Protein AF-A0A1F6G760-F1 (afdb_monomer_lite)

pLDDT: mean 91.25, std 7.54, range [46.75, 98.44]

InterPro domains:
  IPR013785 Aldolase-type TIM barrel [G3DSA:3.20.20.70] (3-234)
  IPR023885 4Fe4S-binding SPASM domain [PF13186] (131-188)
  IPR023885 4Fe4S-binding SPASM domain [TIGR04085] (131-211)
  IPR050377 Radical SAM PqqA peptide cyclase/Mycofactocin maturase MftC-like [PTHR11228] (4-214)
  IPR058240 Radical SAM superfamily [SSF102114] (4-197)

Structure (mmCIF, N/CA/C/O backbone):
data_AF-A0A1F6G760-F1
#
_entry.id   AF-A0A1F6G760-F1
#
loop_
_atom_site.group_PDB
_atom_site.id
_atom_site.type_symbol
_atom_site.label_atom_id
_atom_site.label_alt_id
_atom_site.label_comp_id
_atom_site.label_asym_id
_atom_site.label_entity_id
_atom_site.label_seq_id
_atom_site.pdbx_PDB_ins_code
_atom_site.Cartn_x
_atom_site.Cartn_y
_atom_site.Cartn_z
_atom_site.occupancy
_atom_site.B_iso_or_equiv
_atom_site.auth_seq_id
_atom_site.auth_comp_id
_atom_site.auth_asym_id
_atom_site.auth_atom_id
_atom_site.pdbx_PDB_model_num
ATOM 1 N N . MET A 1 1 ? -13.371 11.252 -2.986 1.00 57.19 1 MET A N 1
ATOM 2 C CA . MET A 1 1 ? -14.452 12.103 -2.453 1.00 57.19 1 MET A CA 1
ATOM 3 C C . MET A 1 1 ? -13.885 13.496 -2.219 1.00 57.19 1 MET A C 1
ATOM 5 O O . MET A 1 1 ? -12.843 13.581 -1.595 1.00 57.19 1 MET A O 1
ATOM 9 N N . GLY A 1 2 ? -14.483 14.551 -2.776 1.00 61.25 2 GLY A N 1
ATOM 10 C CA . GLY A 1 2 ? -14.288 15.918 -2.269 1.00 61.25 2 GLY A CA 1
ATOM 11 C C . GLY A 1 2 ? -15.377 16.232 -1.241 1.00 61.25 2 GLY A C 1
ATOM 12 O O . GLY A 1 2 ? -16.417 15.572 -1.266 1.00 61.25 2 GLY A O 1
ATOM 13 N N . SER A 1 3 ? -15.152 17.198 -0.351 1.00 70.75 3 SER A N 1
ATOM 14 C CA . SER A 1 3 ? -16.131 17.562 0.684 1.00 70.75 3 SER A CA 1
ATOM 15 C C . SER A 1 3 ? -17.349 18.316 0.150 1.00 70.75 3 SER A C 1
ATOM 17 O O . SER A 1 3 ? -18.417 18.267 0.750 1.00 70.75 3 SER A O 1
ATOM 19 N N . LEU A 1 4 ? -17.202 19.008 -0.980 1.00 79.12 4 LEU A N 1
ATOM 20 C CA . LEU A 1 4 ? -18.292 19.719 -1.640 1.00 79.12 4 LEU A CA 1
ATOM 21 C C . LEU A 1 4 ? -18.877 18.852 -2.762 1.00 79.12 4 LEU A C 1
ATOM 23 O O . LEU A 1 4 ? -18.090 18.319 -3.555 1.00 79.12 4 LEU A O 1
ATOM 27 N N . PRO A 1 5 ? -20.216 18.753 -2.894 1.00 85.12 5 PRO A N 1
ATOM 28 C CA . PRO A 1 5 ? -20.853 18.015 -3.984 1.00 85.12 5 PRO A CA 1
ATOM 29 C C . PRO A 1 5 ? -20.318 18.413 -5.360 1.00 85.12 5 PRO A C 1
ATOM 31 O O . PRO A 1 5 ? -19.993 17.548 -6.161 1.00 85.12 5 PRO A O 1
ATOM 34 N N . GLU A 1 6 ? -20.114 19.710 -5.602 1.00 85.06 6 GLU A N 1
ATOM 35 C CA . GLU A 1 6 ? -19.584 20.212 -6.874 1.00 85.06 6 GLU A CA 1
ATOM 36 C C . GLU A 1 6 ? -18.164 19.711 -7.167 1.00 85.06 6 GLU A C 1
ATOM 38 O O . GLU A 1 6 ? -17.876 19.276 -8.281 1.00 85.06 6 GLU A O 1
ATOM 43 N N . ILE A 1 7 ? -17.274 19.722 -6.167 1.00 84.00 7 ILE A N 1
ATOM 44 C CA . ILE A 1 7 ? -15.896 19.228 -6.316 1.00 84.00 7 ILE A CA 1
ATOM 45 C C . ILE A 1 7 ? -15.906 17.715 -6.510 1.00 84.00 7 ILE A C 1
ATOM 47 O O . ILE A 1 7 ? -15.207 17.197 -7.380 1.00 84.00 7 ILE A O 1
ATOM 51 N N . HIS A 1 8 ? -16.693 16.997 -5.707 1.00 88.44 8 HIS A N 1
ATOM 52 C CA . HIS A 1 8 ? -16.803 15.551 -5.812 1.00 88.44 8 HIS A CA 1
ATOM 53 C C . HIS A 1 8 ? -17.319 15.143 -7.189 1.00 88.44 8 HIS A C 1
ATOM 55 O O . HIS A 1 8 ? -16.668 14.343 -7.852 1.00 88.44 8 HIS A O 1
ATOM 61 N N . ASP A 1 9 ? -18.459 15.682 -7.614 1.00 90.50 9 ASP A N 1
ATOM 62 C CA . ASP A 1 9 ? -19.107 15.336 -8.877 1.00 90.50 9 ASP A CA 1
ATOM 63 C C . ASP A 1 9 ? -18.220 15.722 -10.067 1.00 90.50 9 ASP A C 1
ATOM 65 O O . ASP A 1 9 ? -18.151 14.979 -11.047 1.00 90.50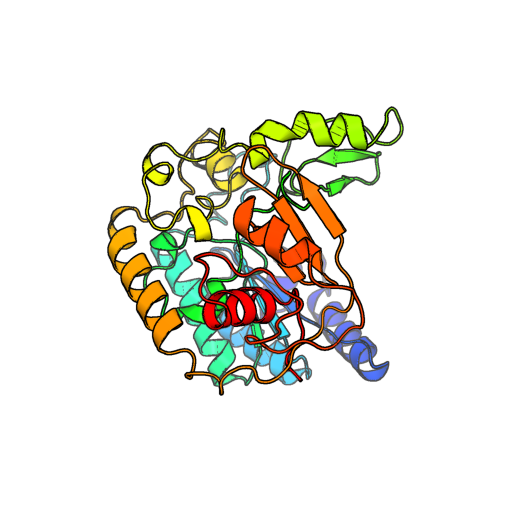 9 ASP A O 1
ATOM 69 N N . LYS A 1 10 ? -17.475 16.836 -9.965 1.00 88.56 10 LYS A N 1
ATOM 70 C CA . LYS A 1 10 ? -16.459 17.226 -10.953 1.00 88.56 10 LYS A CA 1
ATOM 71 C C . LYS A 1 10 ? -15.317 16.215 -11.021 1.00 88.56 10 LYS A C 1
ATOM 73 O O . LYS A 1 10 ? -14.912 15.852 -12.117 1.00 88.56 10 LYS A O 1
ATOM 78 N N . ILE A 1 11 ? -14.792 15.736 -9.895 1.00 86.62 11 ILE A N 1
ATOM 79 C CA . ILE A 1 11 ? -13.725 14.719 -9.898 1.00 86.62 11 ILE A CA 1
ATOM 80 C C . ILE A 1 11 ? -14.257 13.372 -10.407 1.00 86.62 11 ILE A C 1
ATOM 82 O O . ILE A 1 11 ? -13.592 12.704 -11.191 1.00 86.62 11 ILE A O 1
ATOM 86 N N . ALA A 1 12 ? -15.460 12.984 -9.986 1.00 89.19 12 ALA A N 1
ATOM 87 C CA . ALA A 1 12 ? -16.106 11.735 -10.380 1.00 89.19 12 ALA A CA 1
ATOM 88 C C . ALA A 1 12 ? -16.671 11.764 -11.810 1.00 89.19 12 ALA A C 1
ATOM 90 O O . ALA A 1 12 ? -17.094 10.724 -12.307 1.00 89.19 12 ALA A O 1
ATOM 91 N N . GLN A 1 13 ? -16.712 12.942 -12.448 1.00 91.31 13 GLN A N 1
ATOM 92 C CA . GLN A 1 13 ? -17.349 13.177 -13.748 1.00 91.31 13 GLN A CA 1
ATOM 93 C C . GLN A 1 13 ? -18.802 12.659 -13.788 1.00 91.31 13 GLN A C 1
ATOM 95 O O . GLN A 1 13 ? -19.274 12.141 -14.797 1.00 91.31 13 GLN A O 1
ATOM 100 N N . SER A 1 14 ? -19.523 12.789 -12.668 1.00 93.69 14 SER A N 1
ATOM 101 C CA . SER A 1 14 ? -20.876 12.254 -12.503 1.00 93.69 14 SER A CA 1
ATOM 102 C C . SER A 1 14 ? -21.711 13.144 -11.586 1.00 93.69 14 SER A C 1
ATOM 104 O O . SER A 1 14 ? -21.533 13.146 -10.371 1.00 93.69 14 SER A O 1
ATOM 106 N N . LYS A 1 15 ? -22.694 13.851 -12.153 1.00 94.31 15 LYS A N 1
ATOM 107 C CA . LYS A 1 15 ? -23.624 14.691 -11.385 1.00 94.31 15 LYS A CA 1
ATOM 108 C C . LYS A 1 15 ? -24.437 13.856 -10.383 1.00 94.31 15 LYS A C 1
ATOM 110 O O . LYS A 1 15 ? -24.994 12.813 -10.729 1.00 94.31 15 LYS A O 1
ATOM 115 N N . GLY A 1 16 ? -24.535 14.338 -9.150 1.00 93.50 16 GLY A N 1
ATOM 116 C CA . GLY A 1 16 ? -25.215 13.697 -8.030 1.00 93.50 16 GLY A CA 1
ATOM 117 C C . GLY A 1 16 ? -24.465 12.511 -7.421 1.00 93.50 16 GLY A C 1
ATOM 118 O O . GLY A 1 16 ? -25.052 11.808 -6.594 1.00 93.50 16 GLY A O 1
ATOM 119 N N . SER A 1 17 ? -23.210 12.240 -7.806 1.00 93.31 17 SER A N 1
ATOM 120 C CA . SER A 1 17 ? -22.482 11.086 -7.270 1.00 93.31 17 SER A CA 1
ATOM 121 C C . SER A 1 17 ? -22.144 11.259 -5.795 1.00 93.31 17 SER A C 1
ATOM 123 O O . SER A 1 17 ? -22.211 10.277 -5.062 1.00 93.31 17 SER A O 1
ATOM 125 N N . PHE A 1 18 ? -21.874 12.484 -5.328 1.00 91.81 18 PHE A N 1
ATOM 126 C CA . PHE A 1 18 ? -21.662 12.746 -3.902 1.00 91.81 18 PHE A CA 1
ATOM 127 C C . PHE A 1 18 ? -22.841 12.258 -3.057 1.00 91.81 18 PHE A C 1
ATOM 129 O O . PHE A 1 18 ? -22.661 11.461 -2.136 1.00 91.81 18 PHE A O 1
ATOM 136 N N . LYS A 1 19 ? -24.055 12.693 -3.421 1.00 93.12 19 LYS A N 1
ATOM 137 C CA . LYS A 1 19 ? -25.294 12.324 -2.729 1.00 93.12 19 LYS A CA 1
ATOM 138 C C . LYS A 1 19 ? -25.474 10.804 -2.713 1.00 93.12 19 LYS A C 1
ATOM 140 O O . LYS A 1 19 ? -25.654 10.230 -1.646 1.00 93.12 19 LYS A O 1
ATOM 145 N N . LYS A 1 20 ? -25.314 10.154 -3.872 1.00 94.00 20 LYS A N 1
ATOM 146 C CA . LYS A 1 20 ? -25.419 8.691 -3.996 1.00 94.00 20 LYS A CA 1
ATOM 147 C C . LYS A 1 20 ? -24.410 7.948 -3.123 1.00 94.00 20 LYS A C 1
ATOM 149 O O . LYS A 1 20 ? -24.759 6.942 -2.522 1.00 94.00 20 LYS A O 1
ATOM 154 N N . VAL A 1 21 ? -23.158 8.408 -3.060 1.00 93.19 21 VAL A N 1
ATOM 155 C CA . VAL A 1 21 ? -22.127 7.760 -2.233 1.00 93.19 21 VAL A CA 1
ATOM 156 C C . VAL A 1 21 ? -22.473 7.869 -0.750 1.00 93.19 21 VAL A C 1
ATOM 158 O O . VAL A 1 21 ? -22.308 6.886 -0.032 1.00 93.19 21 VAL A O 1
ATOM 161 N N . VAL A 1 22 ? -22.971 9.022 -0.295 1.00 92.69 22 VAL A N 1
ATOM 162 C CA . VAL A 1 22 ? -23.413 9.207 1.096 1.00 92.69 22 VAL A CA 1
ATOM 163 C C . VAL A 1 22 ? -24.602 8.298 1.418 1.00 92.69 22 VAL A C 1
ATOM 165 O O . VAL A 1 22 ? -24.506 7.504 2.352 1.00 92.69 22 VAL A O 1
ATOM 168 N N . GLU A 1 23 ? -25.664 8.341 0.610 1.00 95.00 23 GLU A N 1
ATOM 169 C CA . GLU A 1 23 ? -26.875 7.529 0.811 1.00 95.00 23 GLU A CA 1
ATOM 170 C C . GLU A 1 23 ? -26.556 6.027 0.802 1.00 95.00 23 GLU A C 1
ATOM 172 O O . GLU A 1 23 ? -26.912 5.302 1.728 1.00 95.00 23 GLU A O 1
ATOM 177 N N . ASN A 1 24 ? -25.793 5.553 -0.188 1.00 95.19 24 ASN A N 1
ATOM 178 C CA . ASN A 1 24 ? -25.427 4.138 -0.281 1.00 95.19 24 ASN A CA 1
ATOM 179 C C . ASN A 1 24 ? -24.502 3.690 0.859 1.00 95.19 24 ASN A C 1
ATOM 181 O O . ASN A 1 24 ? -24.536 2.524 1.246 1.00 95.19 24 ASN A O 1
ATOM 185 N N . SER A 1 25 ? -23.678 4.592 1.405 1.00 94.81 25 SER A N 1
ATOM 186 C CA . SER A 1 25 ? -22.857 4.283 2.582 1.00 94.81 25 SER A CA 1
ATOM 187 C C . SER A 1 25 ? -23.719 4.092 3.829 1.00 94.81 25 SER A C 1
ATOM 189 O O . SER A 1 25 ? -23.405 3.245 4.659 1.00 94.81 25 SER A O 1
ATOM 191 N N . GLN A 1 26 ? -24.802 4.857 3.974 1.00 95.00 26 GLN A N 1
ATOM 192 C CA . GLN A 1 26 ? -25.745 4.707 5.085 1.00 95.00 26 GLN A CA 1
ATOM 193 C C . GLN A 1 26 ? -26.543 3.408 4.953 1.00 95.00 26 GLN A C 1
ATOM 195 O O . GLN A 1 26 ? -26.515 2.605 5.880 1.00 95.00 26 GLN A O 1
ATOM 200 N N . ILE A 1 27 ? -27.106 3.137 3.771 1.00 97.12 27 ILE A N 1
ATOM 201 C CA . ILE A 1 27 ? -27.826 1.884 3.480 1.00 97.12 27 ILE A CA 1
ATOM 202 C C . ILE A 1 27 ? -26.936 0.665 3.763 1.00 97.12 27 ILE A C 1
ATOM 204 O O . ILE A 1 27 ? -27.346 -0.274 4.434 1.00 97.12 27 ILE A O 1
ATOM 208 N N . ALA A 1 28 ? -25.680 0.680 3.302 1.00 97.12 28 ALA A N 1
ATOM 209 C CA . ALA A 1 28 ? -24.753 -0.417 3.565 1.00 97.12 28 ALA A CA 1
ATOM 210 C C . ALA A 1 28 ? -24.520 -0.633 5.073 1.00 97.12 28 ALA A C 1
ATOM 212 O O . ALA A 1 28 ? -24.480 -1.774 5.528 1.00 97.12 28 ALA A O 1
ATOM 213 N N . GLN A 1 29 ? -24.394 0.443 5.854 1.00 96.31 29 GLN A N 1
ATOM 214 C CA . GLN A 1 29 ? -24.224 0.349 7.306 1.00 96.31 29 GLN A CA 1
ATOM 215 C C . GLN A 1 29 ? -25.484 -0.169 8.013 1.00 96.31 29 GLN A C 1
ATOM 217 O O . GLN A 1 29 ? -25.352 -0.968 8.939 1.00 96.31 29 GLN A O 1
ATOM 222 N N . GLU A 1 30 ? -26.677 0.240 7.572 1.00 96.94 30 GLU A N 1
ATOM 223 C CA . GLU A 1 30 ? -27.968 -0.255 8.083 1.00 96.94 30 GLU A CA 1
ATOM 224 C C . GLU A 1 30 ? -28.112 -1.772 7.881 1.00 96.94 30 GLU A C 1
ATOM 226 O O . GLU A 1 30 ? -28.568 -2.476 8.779 1.00 96.94 30 GLU A O 1
ATOM 231 N N . GLU A 1 31 ? -27.597 -2.292 6.766 1.00 97.88 31 GLU A N 1
ATOM 232 C CA . GLU A 1 31 ? -27.530 -3.728 6.460 1.00 97.88 31 GLU A CA 1
ATOM 233 C C . GLU A 1 31 ? -26.344 -4.452 7.138 1.00 97.88 31 GLU A C 1
ATOM 235 O O . GLU A 1 31 ? -26.044 -5.614 6.850 1.00 97.88 31 GLU A O 1
ATOM 240 N N . GLY A 1 32 ? -25.611 -3.779 8.032 1.00 96.12 32 GLY A N 1
ATOM 241 C CA . GLY A 1 32 ? -24.473 -4.353 8.758 1.00 96.12 32 GLY A CA 1
ATOM 242 C C . GLY A 1 32 ? -23.199 -4.535 7.921 1.00 96.12 32 GLY A C 1
ATOM 243 O O . GLY A 1 32 ? -22.249 -5.196 8.360 1.00 96.12 32 GLY A O 1
ATOM 244 N N . ILE A 1 33 ? -23.129 -3.944 6.724 1.00 96.94 33 ILE A N 1
ATOM 245 C CA . ILE A 1 33 ? -21.933 -3.949 5.878 1.00 96.94 33 ILE A CA 1
ATOM 246 C C . ILE A 1 33 ? -20.969 -2.874 6.379 1.00 96.94 33 ILE A C 1
ATOM 248 O O . ILE A 1 33 ? -21.282 -1.689 6.469 1.00 96.94 33 ILE A O 1
ATOM 252 N N . ARG A 1 34 ? -19.732 -3.283 6.671 1.00 94.50 34 ARG A N 1
ATOM 253 C CA . ARG A 1 34 ? -18.680 -2.344 7.075 1.00 94.50 34 ARG A CA 1
ATOM 254 C C . ARG A 1 34 ? -18.246 -1.487 5.891 1.00 94.50 34 ARG A C 1
ATOM 256 O O . ARG A 1 34 ? -17.731 -2.012 4.905 1.00 94.50 34 ARG A O 1
ATOM 263 N N . VAL A 1 35 ? -18.376 -0.174 6.045 1.00 95.75 35 VAL A N 1
ATOM 264 C CA . VAL A 1 35 ? -17.967 0.821 5.051 1.00 95.75 35 VAL A CA 1
ATOM 265 C C . VAL A 1 35 ? -16.651 1.479 5.469 1.00 95.75 35 VAL A C 1
ATOM 267 O O . VAL A 1 35 ? -16.422 1.765 6.644 1.00 95.75 35 VAL A O 1
ATOM 270 N N . ALA A 1 36 ? -15.785 1.722 4.488 1.00 95.50 36 ALA A N 1
ATOM 271 C CA . ALA A 1 36 ? -14.613 2.580 4.603 1.00 95.50 36 ALA A CA 1
ATOM 272 C C . ALA A 1 36 ? -14.620 3.561 3.428 1.00 95.50 36 ALA A C 1
ATOM 274 O O . ALA A 1 36 ? -14.957 3.178 2.306 1.00 95.50 36 ALA A O 1
ATOM 275 N N . VAL A 1 37 ? -14.242 4.814 3.672 1.00 95.38 37 VAL A N 1
ATOM 276 C CA . VAL A 1 37 ? -14.206 5.850 2.631 1.00 95.38 37 VAL A CA 1
ATOM 277 C C . VAL A 1 37 ? -12.763 6.121 2.238 1.00 95.38 37 VAL A C 1
ATOM 279 O O . VAL A 1 37 ? -11.926 6.326 3.108 1.00 95.38 37 VAL A O 1
ATOM 282 N N . ASN A 1 38 ? -12.482 6.166 0.932 1.00 95.88 38 ASN A N 1
ATOM 283 C CA . ASN A 1 38 ? -11.201 6.632 0.404 1.00 95.88 38 ASN A CA 1
ATOM 284 C C . ASN A 1 38 ? -11.367 7.942 -0.384 1.00 95.88 38 ASN A C 1
ATOM 286 O O . ASN A 1 38 ? -12.119 8.019 -1.363 1.00 95.88 38 ASN A O 1
ATOM 290 N N . MET A 1 39 ? -10.632 8.977 0.010 1.00 95.19 39 MET A N 1
ATOM 291 C CA . MET A 1 39 ? -10.491 10.216 -0.750 1.00 95.19 39 MET A CA 1
ATOM 292 C C . MET A 1 39 ? -9.256 10.157 -1.649 1.00 95.19 39 MET A C 1
ATOM 294 O O . MET A 1 39 ? -8.153 9.956 -1.163 1.00 95.19 39 MET A O 1
ATOM 298 N N . VAL A 1 40 ? -9.416 10.401 -2.952 1.00 94.50 40 VAL A N 1
ATOM 299 C CA . VAL A 1 40 ? -8.275 10.665 -3.840 1.00 94.50 40 VAL A CA 1
ATOM 300 C C . VAL A 1 40 ? -7.864 12.131 -3.690 1.00 94.50 40 VAL A C 1
ATOM 302 O O . VAL A 1 40 ? -8.681 13.018 -3.945 1.00 94.50 40 VAL A O 1
ATOM 305 N N . VAL A 1 41 ? -6.628 12.378 -3.254 1.00 96.00 41 VAL A N 1
ATOM 306 C CA . VAL A 1 41 ? -6.089 13.711 -2.936 1.00 96.00 41 VAL A CA 1
ATOM 307 C C . VAL A 1 41 ? -5.194 14.212 -4.061 1.00 96.00 41 VAL A C 1
ATOM 309 O O . VAL A 1 41 ? -4.213 13.577 -4.426 1.00 96.00 41 VAL A O 1
ATOM 312 N N . SER A 1 42 ? -5.491 15.392 -4.576 1.00 94.94 42 SER A N 1
ATOM 313 C CA . SER A 1 42 ? -4.702 16.113 -5.574 1.00 94.94 42 SER A CA 1
ATOM 314 C C . SER A 1 42 ? -4.586 17.578 -5.161 1.00 94.94 42 SER A C 1
ATOM 316 O O . SER A 1 42 ? -5.225 18.005 -4.197 1.00 94.94 42 SER A O 1
ATOM 318 N N . LYS A 1 43 ? -3.841 18.383 -5.922 1.00 93.88 43 LYS A N 1
ATOM 319 C CA . LYS A 1 43 ? -3.810 19.843 -5.719 1.00 93.88 43 LYS A CA 1
ATOM 320 C C . LYS A 1 43 ? -5.202 20.478 -5.685 1.00 93.88 43 LYS A C 1
ATOM 322 O O . LYS A 1 43 ? -5.420 21.442 -4.964 1.00 93.88 43 LYS A O 1
ATOM 327 N N . MET A 1 44 ? -6.155 19.915 -6.427 1.00 90.50 44 MET A N 1
ATOM 328 C CA . MET A 1 44 ? -7.501 20.474 -6.561 1.00 90.50 44 MET A CA 1
ATOM 329 C C . MET A 1 44 ? -8.346 20.379 -5.289 1.00 90.50 44 MET A C 1
ATOM 331 O O . MET A 1 44 ? -9.316 21.117 -5.157 1.00 90.50 44 MET A O 1
ATOM 335 N N . ASN A 1 45 ? -8.036 19.439 -4.396 1.00 92.69 45 ASN A N 1
ATOM 336 C CA . ASN A 1 45 ? -8.867 19.139 -3.230 1.00 92.69 45 ASN A CA 1
ATOM 337 C C . ASN A 1 45 ? -8.055 18.871 -1.954 1.00 92.69 45 ASN A C 1
ATOM 339 O O . ASN A 1 45 ? -8.613 18.384 -0.973 1.00 92.69 45 ASN A O 1
ATOM 343 N N . LEU A 1 46 ? -6.757 19.197 -1.943 1.00 95.12 46 LEU A N 1
ATOM 344 C CA . LEU A 1 46 ? -5.879 19.048 -0.778 1.00 95.12 46 LEU A CA 1
ATOM 345 C C . LEU A 1 46 ? -6.468 19.720 0.470 1.00 95.12 46 LEU A C 1
ATOM 347 O O . LEU A 1 46 ? -6.545 19.107 1.530 1.00 95.12 46 LEU A O 1
ATOM 351 N N . SER A 1 47 ? -6.977 20.943 0.321 1.00 94.62 47 SER A N 1
ATOM 352 C CA . SER A 1 47 ? -7.586 21.718 1.409 1.00 94.62 47 SER A CA 1
ATOM 353 C C . SER A 1 47 ? -8.905 21.139 1.938 1.00 94.62 47 SER A C 1
ATOM 355 O O . SER A 1 47 ? -9.452 21.649 2.912 1.00 94.62 47 SER A O 1
ATOM 357 N N . ASN A 1 48 ? -9.444 20.082 1.322 1.00 94.38 48 ASN A N 1
ATOM 358 C CA . ASN A 1 48 ? -10.729 19.494 1.695 1.00 94.38 48 ASN A CA 1
ATOM 359 C C . ASN A 1 48 ? -10.615 18.247 2.580 1.00 94.38 48 ASN A C 1
ATOM 361 O O . ASN A 1 48 ? -11.650 17.671 2.914 1.00 94.38 48 ASN A O 1
ATOM 365 N N . ILE A 1 49 ? -9.409 17.811 2.958 1.00 96.50 49 ILE A N 1
ATOM 366 C CA . ILE A 1 49 ? -9.219 16.578 3.743 1.00 96.50 49 ILE A CA 1
ATOM 367 C C . ILE A 1 49 ? -9.990 16.635 5.066 1.00 96.50 49 ILE A C 1
ATOM 369 O O . ILE A 1 49 ? -10.796 15.743 5.325 1.00 96.50 49 ILE A O 1
ATOM 373 N N . LYS A 1 50 ? -9.806 17.704 5.857 1.00 96.38 50 LYS A N 1
ATOM 374 C CA . LYS A 1 50 ? -10.451 17.859 7.174 1.00 96.38 50 LYS A CA 1
ATOM 375 C C . LYS A 1 50 ? -11.973 17.867 7.077 1.00 96.38 50 LYS A C 1
ATOM 377 O O . LYS A 1 50 ? -12.652 17.124 7.775 1.00 96.38 50 LYS A O 1
ATOM 382 N N . GLU A 1 51 ? -12.514 18.639 6.139 1.00 95.62 51 GLU A N 1
ATOM 383 C CA . GLU A 1 51 ? -13.962 18.697 5.930 1.00 95.62 51 GLU A CA 1
ATOM 384 C C . GLU A 1 51 ? -14.524 17.361 5.411 1.00 95.62 51 GLU A C 1
ATOM 386 O O . GLU A 1 51 ? -15.606 16.937 5.810 1.00 95.62 51 GLU A O 1
ATOM 391 N N . THR A 1 52 ? -13.779 16.650 4.559 1.00 95.06 52 THR A N 1
ATOM 392 C CA . THR A 1 52 ? -14.176 15.309 4.106 1.00 95.06 52 THR A CA 1
ATOM 393 C C . THR A 1 52 ? -14.198 14.335 5.282 1.00 95.06 52 THR A C 1
ATOM 395 O O . THR A 1 52 ? -15.154 13.578 5.416 1.00 95.06 52 THR A O 1
ATOM 398 N N . ALA A 1 53 ? -13.204 14.385 6.170 1.00 96.88 53 ALA A N 1
ATOM 399 C CA . ALA A 1 53 ? -13.175 13.569 7.378 1.00 96.88 53 ALA A CA 1
ATOM 400 C C . ALA A 1 53 ? -14.361 13.871 8.309 1.00 96.88 53 ALA A C 1
ATOM 402 O O . ALA A 1 53 ? -15.021 12.940 8.772 1.00 96.88 53 ALA A O 1
ATOM 403 N N . ARG A 1 54 ? -14.710 15.151 8.500 1.00 96.38 54 ARG A N 1
ATOM 404 C CA . ARG A 1 54 ? -15.907 15.567 9.248 1.00 96.38 54 ARG A CA 1
ATOM 405 C C . ARG 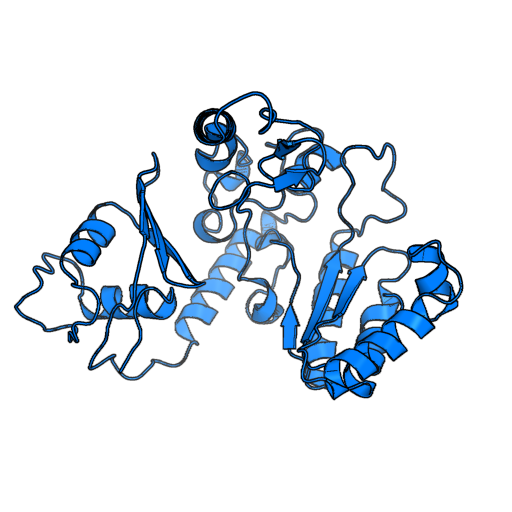A 1 54 ? -17.179 14.930 8.681 1.00 96.38 54 ARG A C 1
ATOM 407 O O . ARG A 1 54 ? -17.986 14.390 9.435 1.00 96.38 54 ARG A O 1
ATOM 414 N N . ILE A 1 55 ? -17.345 14.956 7.354 1.00 94.12 55 ILE A N 1
ATOM 415 C CA . ILE A 1 55 ? -18.485 14.329 6.667 1.00 94.12 55 ILE A CA 1
ATOM 416 C C . ILE A 1 55 ? -18.482 12.814 6.895 1.00 94.12 55 ILE A C 1
ATOM 418 O O . ILE A 1 55 ? -19.508 12.265 7.289 1.00 94.12 55 ILE A O 1
ATOM 422 N N . VAL A 1 56 ? -17.339 12.148 6.703 1.00 95.38 56 VAL A N 1
ATOM 423 C CA . VAL A 1 56 ? -17.189 10.695 6.900 1.00 95.38 56 VAL A CA 1
ATOM 424 C C . VAL A 1 56 ? -17.563 10.286 8.328 1.00 95.38 56 VAL A C 1
ATOM 426 O O . VAL A 1 56 ? -18.340 9.349 8.505 1.00 95.38 56 VAL A O 1
ATOM 429 N N . SER A 1 57 ? -17.094 11.027 9.333 1.00 96.12 57 SER A N 1
ATOM 430 C CA . SER A 1 57 ? -17.464 10.798 10.735 1.00 96.12 57 SER A CA 1
ATOM 431 C C . SER A 1 57 ? -18.965 11.017 10.970 1.00 96.12 57 SER A C 1
ATOM 433 O O . SER A 1 57 ? -19.627 10.179 11.583 1.00 96.12 57 SER A O 1
ATOM 435 N N . SER A 1 58 ? -19.550 12.078 10.395 1.00 95.00 58 SER A N 1
ATOM 436 C CA . SER A 1 58 ? -20.978 12.399 10.564 1.00 95.00 58 SER A CA 1
ATOM 437 C C . SER A 1 58 ? -21.940 11.346 10.000 1.00 95.00 58 SER A C 1
ATOM 439 O O . SER A 1 58 ? -23.061 11.228 10.488 1.00 95.00 58 SER A O 1
ATOM 441 N N . ILE A 1 59 ? -21.511 10.558 9.007 1.00 94.31 59 ILE A N 1
ATOM 442 C CA . ILE A 1 59 ? -22.318 9.473 8.423 1.00 94.31 59 ILE A CA 1
ATOM 443 C C . ILE A 1 59 ? -22.081 8.116 9.109 1.00 94.31 59 ILE A C 1
ATOM 445 O O . ILE A 1 59 ? -22.528 7.089 8.601 1.00 94.31 59 ILE A O 1
ATOM 449 N N . GLY A 1 60 ? -21.365 8.097 10.240 1.00 94.62 60 GLY A N 1
ATOM 450 C CA . GLY A 1 60 ? -21.133 6.905 11.063 1.00 94.62 60 GLY A CA 1
ATOM 451 C C . GLY A 1 60 ? -19.946 6.032 10.639 1.00 94.62 60 GLY A C 1
ATOM 452 O O . GLY A 1 60 ? -19.610 5.076 11.343 1.00 94.62 60 GLY A O 1
ATOM 453 N N . VAL A 1 61 ? -19.261 6.369 9.542 1.00 95.94 61 VAL A N 1
ATOM 454 C CA . VAL A 1 61 ? -18.118 5.594 9.045 1.00 95.94 61 VAL A CA 1
ATOM 455 C C . VAL A 1 61 ? -16.918 5.773 9.974 1.00 95.94 61 VAL A C 1
ATOM 457 O O . VAL A 1 61 ? -16.551 6.886 10.334 1.00 95.94 61 VAL A O 1
ATOM 460 N N . LYS A 1 62 ? -16.262 4.661 10.328 1.00 95.19 62 LYS A N 1
ATOM 461 C CA . LYS A 1 62 ? -15.130 4.637 11.276 1.00 95.19 62 LYS A CA 1
ATOM 462 C C . LYS A 1 62 ? -13.743 4.565 10.639 1.00 95.19 62 LYS A C 1
ATOM 464 O O . LYS A 1 62 ? -12.748 4.673 11.348 1.00 95.19 62 LYS A O 1
ATOM 469 N N . MET A 1 63 ? -13.666 4.364 9.324 1.00 96.25 63 MET A N 1
ATOM 470 C CA . MET A 1 63 ? -12.406 4.272 8.583 1.00 96.25 63 MET A CA 1
ATOM 471 C C . MET A 1 63 ? -12.393 5.281 7.435 1.00 96.25 63 MET A C 1
ATOM 473 O O . MET A 1 63 ? -13.163 5.149 6.477 1.00 96.25 63 MET A O 1
ATOM 477 N N . PHE A 1 64 ? -11.485 6.250 7.523 1.00 97.25 64 PHE A N 1
ATOM 478 C CA . PHE A 1 64 ? -11.235 7.249 6.497 1.00 97.25 64 PHE A CA 1
ATOM 479 C C . PHE A 1 64 ? -9.817 7.121 5.953 1.00 97.25 64 PHE A C 1
ATOM 481 O O . PHE A 1 64 ? -8.837 7.505 6.585 1.00 97.25 64 PHE A O 1
ATOM 488 N N . SER A 1 65 ? -9.702 6.614 4.736 1.00 97.00 65 SER A N 1
ATOM 489 C CA . SER A 1 65 ? -8.461 6.680 3.988 1.00 97.00 65 SER A CA 1
ATOM 490 C C . SER A 1 65 ? -8.429 7.922 3.109 1.00 97.00 65 SER A C 1
ATOM 492 O O . SER A 1 65 ? -9.436 8.332 2.530 1.00 97.00 65 SER A O 1
ATOM 494 N N . ALA A 1 66 ? -7.246 8.491 2.935 1.00 96.50 66 ALA A N 1
ATOM 495 C CA . ALA A 1 66 ? -7.011 9.423 1.848 1.00 96.50 66 ALA A CA 1
ATOM 496 C C . ALA A 1 66 ? -5.729 9.006 1.140 1.00 96.50 66 ALA A C 1
ATOM 498 O O . ALA A 1 66 ? -4.715 8.760 1.782 1.00 96.50 66 ALA A O 1
ATOM 499 N N . THR A 1 67 ? -5.789 8.883 -0.179 1.00 95.19 67 THR A N 1
ATOM 500 C CA . THR A 1 67 ? -4.715 8.379 -1.034 1.00 95.19 67 THR A CA 1
ATOM 501 C C . THR A 1 67 ? -4.390 9.449 -2.055 1.00 95.19 67 THR A C 1
ATOM 503 O O . THR A 1 67 ? -5.288 9.974 -2.711 1.00 95.19 67 THR A O 1
ATOM 506 N N . LYS A 1 68 ? -3.119 9.811 -2.189 1.00 95.00 68 LYS A N 1
ATOM 507 C CA . LYS A 1 68 ? -2.710 10.800 -3.180 1.00 95.00 68 LYS A CA 1
ATOM 508 C C . LYS A 1 68 ? -3.024 10.287 -4.589 1.00 95.00 68 LYS A C 1
ATOM 510 O O . LYS A 1 68 ? -2.842 9.116 -4.885 1.00 95.00 68 LYS A O 1
ATOM 515 N N . ALA A 1 69 ? -3.461 11.174 -5.472 1.00 94.19 69 ALA A N 1
ATOM 516 C CA . ALA A 1 69 ? -3.631 10.883 -6.881 1.00 94.19 69 ALA A CA 1
ATOM 517 C C . ALA A 1 69 ? -2.268 10.496 -7.477 1.00 94.19 69 ALA A C 1
ATOM 519 O O . ALA A 1 69 ? -1.307 11.273 -7.401 1.00 94.19 69 ALA A O 1
ATOM 520 N N . GLY A 1 70 ? -2.178 9.280 -8.009 1.00 91.44 70 GLY A N 1
ATOM 521 C CA . GLY A 1 70 ? -1.002 8.792 -8.717 1.00 91.44 70 GLY A CA 1
ATOM 522 C C . GLY A 1 70 ? -1.060 9.130 -10.198 1.00 91.44 70 GLY A C 1
ATOM 523 O O . GLY A 1 70 ? -2.149 9.154 -10.770 1.00 91.44 70 GLY A O 1
ATOM 524 N N . CYS A 1 71 ? 0.094 9.396 -10.816 1.00 89.69 71 CYS A N 1
ATOM 525 C CA . CYS A 1 71 ? 0.151 9.642 -12.257 1.00 89.69 71 CYS A CA 1
ATOM 526 C C . CYS A 1 71 ? -0.240 8.362 -13.022 1.00 89.69 71 CYS A C 1
ATOM 528 O O . CYS A 1 71 ? 0.463 7.353 -12.893 1.00 89.69 71 CYS A O 1
ATOM 530 N N . PRO A 1 72 ? -1.341 8.361 -13.797 1.00 86.12 72 PRO A N 1
ATOM 531 C CA . PRO A 1 72 ? -1.724 7.202 -14.592 1.00 86.12 72 PRO A CA 1
ATOM 532 C C . PRO A 1 72 ? -0.682 6.929 -15.673 1.00 86.12 72 PRO A C 1
ATOM 534 O O . PRO A 1 72 ? -0.189 7.863 -16.300 1.00 86.12 72 PRO A O 1
ATOM 537 N N . GLY A 1 73 ? -0.405 5.655 -15.956 1.00 81.44 73 GLY A N 1
ATOM 538 C CA . GLY A 1 73 ? 0.586 5.268 -16.964 1.00 81.44 73 GLY A CA 1
ATOM 539 C C . GLY A 1 73 ? 0.301 5.769 -18.389 1.00 81.44 73 GLY A C 1
ATOM 540 O O . GLY A 1 73 ? 1.201 5.865 -19.212 1.00 81.44 73 GLY A O 1
ATOM 541 N N . ASN A 1 74 ? -0.948 6.136 -18.673 1.00 81.25 74 ASN A N 1
ATOM 542 C CA . ASN A 1 74 ? -1.415 6.660 -19.956 1.00 81.25 74 ASN A CA 1
ATOM 543 C C . ASN A 1 74 ? -1.637 8.188 -19.959 1.00 81.25 74 ASN A C 1
ATOM 545 O O . ASN A 1 74 ? -2.317 8.702 -20.846 1.00 81.25 74 ASN A O 1
ATOM 549 N N . CYS A 1 75 ? -1.127 8.916 -18.963 1.00 82.75 75 CYS A N 1
ATOM 550 C CA . CYS A 1 75 ? -1.303 10.362 -18.844 1.00 82.75 75 CYS A CA 1
ATOM 551 C C . CYS A 1 75 ? -0.054 11.115 -19.322 1.00 82.75 75 CYS A C 1
ATOM 553 O O . CYS A 1 75 ? 1.043 10.876 -18.824 1.00 82.75 75 CYS A O 1
ATOM 555 N N . SER A 1 76 ? -0.223 12.049 -20.265 1.00 79.94 76 SER A N 1
ATOM 556 C CA . SER A 1 76 ? 0.878 12.858 -20.809 1.00 79.94 76 SER A CA 1
ATOM 557 C C . SER A 1 76 ? 1.275 14.039 -19.918 1.00 79.94 76 SER A C 1
ATOM 559 O O . SER A 1 76 ? 2.439 14.423 -19.903 1.00 79.94 76 SER A O 1
ATOM 561 N N . ASP A 1 77 ? 0.323 14.625 -19.183 1.00 87.94 77 ASP A N 1
ATOM 562 C CA . ASP A 1 77 ? 0.575 15.707 -18.227 1.00 87.94 77 ASP A CA 1
ATOM 563 C C . ASP A 1 77 ? -0.314 15.563 -16.986 1.00 87.94 77 ASP A C 1
ATOM 565 O O . ASP A 1 77 ? -1.538 15.712 -17.033 1.00 87.94 77 ASP A O 1
ATOM 569 N N . PHE A 1 78 ? 0.333 15.304 -15.851 1.00 90.50 78 PHE A N 1
ATOM 570 C CA . PHE A 1 78 ? -0.305 15.145 -14.546 1.00 90.50 78 PHE A CA 1
ATOM 571 C C . PHE A 1 78 ? 0.032 16.290 -13.573 1.00 90.50 78 PHE A C 1
ATOM 573 O O . PHE A 1 78 ? -0.271 16.222 -12.376 1.00 90.50 78 PHE A O 1
ATOM 580 N N . SER A 1 79 ? 0.678 17.357 -14.052 1.00 89.75 79 SER A N 1
ATOM 581 C CA . SER A 1 79 ? 1.215 18.450 -13.226 1.00 89.75 79 SER A CA 1
ATOM 582 C C . SER A 1 79 ? 0.140 19.202 -12.428 1.00 89.75 79 SER A C 1
ATOM 584 O O . SER A 1 79 ? 0.367 19.547 -11.261 1.00 89.75 79 SER A O 1
ATOM 586 N N . GLN A 1 80 ? -1.046 19.384 -13.021 1.00 90.81 80 GLN A N 1
ATOM 587 C CA . GLN A 1 80 ? -2.198 20.048 -12.397 1.00 90.81 80 GLN A CA 1
ATOM 588 C C . GLN A 1 80 ? -2.767 19.280 -11.192 1.00 90.81 80 GLN A C 1
ATOM 590 O O . GLN A 1 80 ? -3.350 19.886 -10.297 1.00 90.81 80 GLN A O 1
ATOM 595 N N . PHE A 1 81 ? -2.574 17.958 -11.139 1.00 92.50 81 PHE A N 1
ATOM 596 C CA . PHE A 1 81 ? -3.059 17.103 -10.049 1.00 92.50 81 PHE A CA 1
ATOM 597 C C . PHE A 1 81 ? -1.953 16.768 -9.041 1.00 92.50 81 PHE A C 1
ATOM 599 O O . PHE A 1 81 ? -2.225 16.601 -7.849 1.00 92.50 81 PHE A O 1
ATOM 606 N N . SER A 1 82 ? -0.708 16.685 -9.515 1.00 93.69 82 SER A N 1
ATOM 607 C CA . SER A 1 82 ? 0.463 16.266 -8.745 1.00 93.69 82 SER A CA 1
ATOM 608 C C . SER A 1 82 ? 0.760 17.200 -7.582 1.00 93.69 82 SER A C 1
ATOM 610 O O . SER A 1 82 ? 1.052 18.374 -7.796 1.00 93.69 82 SER A O 1
ATOM 612 N N . LEU A 1 83 ? 0.808 16.658 -6.365 1.00 96.62 83 LEU A N 1
ATOM 613 C CA . LEU A 1 83 ? 1.322 17.380 -5.202 1.00 96.62 83 LEU A CA 1
ATOM 614 C C . LEU A 1 83 ? 2.837 17.604 -5.330 1.00 96.62 83 LEU A C 1
ATOM 616 O O . LEU A 1 83 ? 3.572 16.708 -5.759 1.00 96.62 83 LEU A O 1
ATOM 620 N N . SER A 1 84 ? 3.306 18.768 -4.896 1.00 96.00 84 SER A N 1
ATOM 621 C CA . SER A 1 84 ? 4.699 19.024 -4.519 1.00 96.00 84 SER A CA 1
ATOM 622 C C . SER A 1 84 ? 5.075 18.260 -3.239 1.00 96.00 84 SER A C 1
ATOM 624 O O . SER A 1 84 ? 4.218 17.702 -2.551 1.00 96.00 84 SER A O 1
ATOM 626 N N . LYS A 1 85 ? 6.369 18.219 -2.891 1.00 94.81 85 LYS A N 1
ATOM 627 C CA . LYS A 1 85 ? 6.842 17.542 -1.667 1.00 94.81 85 LYS A CA 1
ATOM 628 C C . LYS A 1 85 ? 6.271 18.189 -0.391 1.00 94.81 85 LYS A C 1
ATOM 630 O O . LYS A 1 85 ? 5.920 17.476 0.548 1.00 94.81 85 LYS A O 1
ATOM 635 N N . SER A 1 86 ? 6.137 19.517 -0.359 1.00 96.19 86 SER A N 1
ATOM 636 C CA . SER A 1 86 ? 5.521 20.244 0.760 1.00 96.19 86 SER A CA 1
ATOM 637 C C . SER A 1 86 ? 4.024 19.950 0.870 1.00 96.19 86 SER A C 1
ATOM 639 O O . SER A 1 86 ? 3.558 19.610 1.954 1.00 96.19 86 SER A O 1
ATOM 641 N N . GLU A 1 87 ? 3.295 19.986 -0.247 1.00 97.75 87 GLU A N 1
ATOM 642 C CA . GLU A 1 87 ? 1.869 19.628 -0.303 1.00 97.75 87 GLU A CA 1
ATOM 643 C C . GLU A 1 87 ? 1.627 18.162 0.091 1.00 97.75 87 GLU A C 1
ATOM 645 O O . GLU A 1 87 ? 0.660 17.855 0.780 1.00 97.75 87 GLU A O 1
ATOM 650 N N . PHE A 1 88 ? 2.527 17.247 -0.280 1.00 97.38 88 PHE A N 1
ATOM 651 C CA . PHE A 1 88 ? 2.474 15.850 0.154 1.00 97.38 88 PHE A CA 1
ATOM 652 C C . PHE A 1 88 ? 2.604 15.711 1.678 1.00 97.38 88 PHE A C 1
ATOM 654 O O . PHE A 1 88 ? 1.810 15.009 2.303 1.00 97.38 88 PHE A O 1
ATOM 661 N N . ARG A 1 89 ? 3.554 16.421 2.301 1.00 96.56 89 ARG A N 1
ATOM 662 C CA . ARG A 1 89 ? 3.692 16.440 3.769 1.00 96.56 89 ARG A CA 1
ATOM 663 C C . ARG A 1 89 ? 2.500 17.108 4.455 1.00 96.56 89 ARG A C 1
ATOM 665 O O . ARG A 1 89 ? 2.092 16.658 5.523 1.00 96.56 89 ARG A O 1
ATOM 672 N N . GLN A 1 90 ? 1.931 18.149 3.847 1.00 97.38 90 GLN A N 1
ATOM 673 C CA . GLN A 1 90 ? 0.695 18.771 4.322 1.00 97.38 90 GLN A CA 1
ATOM 674 C C . GLN A 1 90 ? -0.468 17.775 4.299 1.00 97.38 90 GLN A C 1
ATOM 676 O O . GLN A 1 90 ? -1.130 17.611 5.314 1.00 97.38 90 GLN A O 1
ATOM 681 N N . TYR A 1 91 ? -0.655 17.043 3.199 1.00 97.50 91 TYR A N 1
ATOM 682 C CA . TYR A 1 91 ? -1.686 16.008 3.079 1.00 97.50 91 TYR A CA 1
ATOM 683 C C . TYR A 1 91 ? -1.610 14.972 4.212 1.00 97.50 91 TYR A C 1
ATOM 685 O O . TYR A 1 91 ? -2.624 14.673 4.842 1.00 97.50 91 TYR A O 1
ATOM 693 N N . LEU A 1 92 ? -0.414 14.445 4.503 1.00 97.38 92 LEU A N 1
ATOM 694 C CA . LEU A 1 92 ? -0.230 13.462 5.577 1.00 97.38 92 LEU A CA 1
ATOM 695 C C . LEU A 1 92 ? -0.536 14.052 6.958 1.00 97.38 92 LEU A C 1
ATOM 697 O O . LEU A 1 92 ? -1.076 13.357 7.819 1.00 97.38 92 LEU A O 1
ATOM 701 N N . ARG A 1 93 ? -0.197 15.327 7.180 1.00 97.50 93 ARG A N 1
ATOM 702 C CA . ARG A 1 93 ? -0.521 16.048 8.416 1.00 97.50 93 ARG A CA 1
ATOM 703 C C . ARG A 1 93 ? -2.024 16.241 8.564 1.00 97.50 93 ARG A C 1
ATOM 705 O O . ARG A 1 93 ? -2.567 15.841 9.586 1.00 97.50 93 ARG A O 1
ATOM 712 N N . ASP A 1 94 ? -2.684 16.765 7.536 1.00 98.00 94 ASP A N 1
ATOM 713 C CA . ASP A 1 94 ? -4.123 17.024 7.551 1.00 98.00 94 ASP A CA 1
ATOM 714 C C . ASP A 1 94 ? -4.916 15.731 7.771 1.00 98.00 94 ASP A C 1
ATOM 716 O O . ASP A 1 94 ? -5.857 15.718 8.563 1.00 98.00 94 ASP A O 1
ATOM 720 N N . LEU A 1 95 ? -4.512 14.622 7.137 1.00 97.69 95 LEU A N 1
ATOM 721 C CA . LEU A 1 95 ? -5.138 13.314 7.347 1.00 97.69 95 LEU A CA 1
ATOM 722 C C . LEU A 1 95 ? -4.929 12.803 8.778 1.00 97.69 95 LEU A C 1
ATOM 724 O O . LEU A 1 95 ? -5.874 12.314 9.394 1.00 97.69 95 LEU A O 1
ATOM 728 N N . ARG A 1 96 ? -3.710 12.932 9.318 1.00 97.00 96 ARG A N 1
ATOM 729 C CA . ARG A 1 96 ? -3.389 12.538 10.697 1.00 97.00 96 ARG A CA 1
ATOM 730 C C . ARG A 1 96 ? -4.221 13.309 11.710 1.00 97.00 96 ARG A C 1
ATOM 732 O O . ARG A 1 96 ? -4.848 12.696 12.566 1.00 97.00 96 ARG A O 1
ATOM 739 N N . GLU A 1 97 ? -4.226 14.633 11.605 1.00 97.75 97 GLU A N 1
ATOM 740 C CA . GLU A 1 97 ? -4.989 15.510 12.499 1.00 97.75 97 GLU A CA 1
ATOM 741 C C . GLU A 1 97 ? -6.491 15.230 12.401 1.00 97.75 97 GLU A C 1
ATOM 743 O O . GLU A 1 97 ? -7.157 15.153 13.425 1.00 97.75 97 GLU A O 1
ATOM 748 N N . SER A 1 98 ? -7.006 14.969 11.195 1.00 97.75 98 SER A N 1
ATOM 749 C CA . SER A 1 98 ? -8.411 14.587 10.999 1.00 97.75 98 SER A CA 1
ATOM 750 C C . SER A 1 98 ? -8.780 13.284 11.715 1.00 97.75 98 SER A C 1
ATOM 752 O O . SER A 1 98 ? -9.891 13.153 12.222 1.00 97.75 98 SER A O 1
ATOM 754 N N . GLY A 1 99 ? -7.864 12.309 11.748 1.00 97.25 99 GLY A N 1
ATOM 755 C CA . GLY A 1 99 ? -8.067 11.058 12.479 1.00 97.25 99 GLY A CA 1
ATOM 756 C C . GLY A 1 99 ? -8.257 11.283 13.979 1.00 97.25 99 GLY A C 1
ATOM 757 O O . GLY A 1 99 ? -9.156 10.700 14.578 1.00 97.25 99 GLY A O 1
ATOM 758 N N . GLU A 1 100 ? -7.445 12.168 14.563 1.00 96.44 100 GLU A N 1
ATOM 759 C CA . GLU A 1 100 ? -7.526 12.536 15.983 1.00 96.44 100 GLU A CA 1
ATOM 760 C C . GLU A 1 100 ? -8.763 13.387 16.290 1.00 96.44 100 GLU A C 1
ATOM 762 O O . GLU A 1 100 ? -9.457 13.129 17.268 1.00 96.44 100 GLU A O 1
ATOM 767 N N . GLU A 1 101 ? -9.052 14.382 15.451 1.00 98.06 101 GLU A N 1
ATOM 768 C CA . GLU A 1 101 ? -10.149 15.332 15.656 1.00 98.06 101 GLU A CA 1
ATOM 769 C C . GLU A 1 101 ? -11.529 14.666 15.568 1.00 98.06 101 GLU A C 1
ATOM 771 O O . GLU A 1 101 ? -12.426 14.996 16.343 1.00 98.06 101 GLU A O 1
ATOM 776 N N . PHE A 1 102 ? -11.704 13.712 14.648 1.00 97.75 102 PHE A N 1
ATOM 777 C CA . PHE A 1 102 ? -13.009 13.114 14.350 1.00 97.75 102 PHE A CA 1
ATOM 778 C C . PHE A 1 102 ? -13.171 11.660 14.816 1.00 97.75 102 PHE A C 1
ATOM 780 O O . PHE A 1 102 ? -14.164 11.028 14.441 1.00 97.75 102 PHE A O 1
ATOM 787 N N . ASP A 1 103 ? -12.227 11.138 15.611 1.00 96.75 103 ASP A N 1
ATOM 788 C CA . ASP A 1 103 ? -12.191 9.744 16.091 1.00 96.75 103 ASP A CA 1
ATOM 789 C C . ASP A 1 103 ? -12.324 8.726 14.939 1.00 96.75 103 ASP A C 1
ATOM 791 O O . ASP A 1 103 ? -13.195 7.848 14.912 1.00 96.75 103 ASP A O 1
ATOM 795 N N . LEU A 1 104 ? -11.470 8.892 13.924 1.00 97.31 104 LEU A N 1
ATOM 796 C CA . LEU A 1 104 ? -11.442 8.056 12.724 1.00 97.31 104 LEU A CA 1
ATOM 797 C C . LEU A 1 104 ? -10.160 7.229 12.677 1.00 97.31 104 LEU A C 1
ATOM 799 O O . LEU A 1 104 ? -9.051 7.749 12.812 1.00 97.31 104 LEU A O 1
ATOM 803 N N . ALA A 1 105 ? -10.297 5.941 12.359 1.00 96.44 105 ALA A N 1
ATOM 804 C CA . ALA A 1 105 ? -9.160 5.181 11.869 1.00 96.44 105 ALA A CA 1
ATOM 805 C C . ALA A 1 105 ? -8.764 5.729 10.491 1.00 96.44 105 ALA A C 1
ATOM 807 O O . ALA A 1 105 ? -9.622 5.924 9.627 1.00 96.44 105 ALA A O 1
ATOM 808 N N . ILE A 1 106 ? -7.470 5.966 10.291 1.00 96.38 106 ILE A N 1
ATOM 809 C CA . ILE A 1 106 ? -6.937 6.557 9.063 1.00 96.38 106 ILE A CA 1
ATOM 810 C C . ILE A 1 106 ? -5.906 5.661 8.393 1.00 96.38 106 ILE A C 1
ATOM 812 O O . ILE A 1 106 ? -5.181 4.922 9.059 1.00 96.38 106 ILE A O 1
ATOM 816 N N . ASP A 1 107 ? -5.823 5.752 7.067 1.00 94.19 107 ASP A N 1
ATOM 817 C CA . ASP A 1 107 ? -4.805 5.057 6.276 1.00 94.19 107 ASP A CA 1
ATOM 818 C C . ASP A 1 107 ? -4.540 5.800 4.958 1.00 94.19 107 ASP A C 1
ATOM 820 O O . ASP A 1 107 ? -5.388 6.537 4.449 1.00 94.19 107 ASP A O 1
ATOM 824 N N . ALA A 1 108 ? -3.375 5.562 4.371 1.00 92.94 108 ALA A N 1
ATOM 825 C CA . ALA A 1 108 ? -3.121 5.846 2.968 1.00 92.94 108 ALA A CA 1
ATOM 826 C C . ALA A 1 108 ? -3.053 4.505 2.244 1.00 92.94 108 ALA A C 1
ATOM 828 O O . ALA A 1 108 ? -2.262 3.650 2.618 1.00 92.94 108 ALA A O 1
ATOM 829 N N . LEU A 1 109 ? -3.854 4.278 1.200 1.00 90.62 109 LEU A N 1
ATOM 830 C CA . LEU A 1 109 ? -3.941 2.941 0.589 1.00 90.62 109 LEU A CA 1
ATOM 831 C C . LEU A 1 109 ? -2.719 2.563 -0.272 1.00 90.62 109 LEU A C 1
ATOM 833 O O . LEU A 1 109 ? -2.705 1.499 -0.892 1.00 90.62 109 LEU A O 1
ATOM 837 N N . GLU A 1 110 ? -1.664 3.375 -0.239 1.00 89.06 110 GLU A N 1
ATOM 838 C CA . GLU A 1 110 ? -0.403 3.208 -0.957 1.00 89.06 110 GLU A CA 1
ATOM 839 C C . GLU A 1 110 ? 0.799 3.207 -0.003 1.00 89.06 110 GLU A C 1
ATOM 841 O O . GLU A 1 110 ? 0.717 3.643 1.143 1.00 89.06 110 GLU A O 1
ATOM 846 N N . GLY A 1 111 ? 1.931 2.677 -0.472 1.00 88.56 111 GLY A N 1
ATOM 847 C CA . GLY A 1 111 ? 3.202 2.770 0.243 1.00 88.56 111 GLY A CA 1
ATOM 848 C C . GLY A 1 111 ? 3.989 3.987 -0.226 1.00 88.56 111 GLY A C 1
ATOM 849 O O . GLY A 1 111 ? 4.309 4.081 -1.411 1.00 88.56 111 GLY A O 1
ATOM 850 N N . TYR A 1 112 ? 4.336 4.881 0.697 1.00 94.38 112 TYR A N 1
ATOM 851 C CA . TYR A 1 112 ? 5.123 6.078 0.403 1.00 94.38 112 TYR A CA 1
ATOM 852 C C . TYR A 1 112 ? 6.595 5.916 0.804 1.00 94.38 112 TYR A C 1
ATOM 854 O O . TYR A 1 112 ? 6.904 5.155 1.727 1.00 94.38 112 TYR A O 1
ATOM 862 N N . PRO A 1 113 ? 7.528 6.639 0.152 1.00 95.38 113 PRO A N 1
ATOM 863 C CA . PRO A 1 113 ? 8.918 6.645 0.579 1.00 95.38 113 PRO A CA 1
ATOM 864 C C . PRO A 1 113 ? 9.027 7.190 2.009 1.00 95.38 113 PRO A C 1
ATOM 866 O O . PRO A 1 113 ? 8.668 8.335 2.274 1.00 95.38 113 PRO A O 1
ATOM 869 N N . LEU A 1 114 ? 9.559 6.383 2.931 1.00 95.19 114 LEU A N 1
ATOM 870 C CA . LEU A 1 114 ? 9.619 6.738 4.356 1.00 95.19 114 LEU A CA 1
ATOM 871 C C . LEU A 1 114 ? 10.410 8.025 4.625 1.00 95.19 114 LEU A C 1
ATOM 873 O O . LEU A 1 114 ? 10.009 8.835 5.453 1.00 95.19 114 LEU A O 1
ATOM 877 N N . CYS A 1 115 ? 11.489 8.256 3.878 1.00 95.38 115 CYS A N 1
ATOM 878 C CA . CYS A 1 115 ? 12.237 9.509 3.952 1.00 95.38 115 CYS A CA 1
ATOM 879 C C . CYS A 1 115 ? 11.424 10.716 3.433 1.00 95.38 115 CYS A C 1
ATOM 881 O O . CYS A 1 115 ? 11.586 11.838 3.900 1.00 95.38 115 CYS A O 1
ATOM 883 N N . GLY A 1 116 ? 10.482 10.490 2.513 1.00 95.50 116 GLY A N 1
ATOM 884 C CA . GLY A 1 116 ? 9.546 11.503 2.023 1.00 95.50 116 GLY A CA 1
ATOM 885 C C . GLY A 1 116 ? 8.518 11.938 3.064 1.00 95.50 116 GLY A C 1
ATOM 886 O O . GLY A 1 116 ? 8.251 13.136 3.201 1.00 95.50 116 GLY A O 1
ATOM 887 N N . ILE A 1 117 ? 7.994 10.977 3.836 1.00 94.50 117 ILE A N 1
ATOM 888 C CA . ILE A 1 117 ? 7.079 11.226 4.963 1.00 94.50 117 ILE A CA 1
ATOM 889 C C . ILE A 1 117 ? 7.750 12.138 6.004 1.00 94.50 117 ILE A C 1
ATOM 891 O O . ILE A 1 117 ? 7.134 13.086 6.488 1.00 94.50 117 ILE A O 1
ATOM 895 N N . GLY A 1 118 ? 9.032 11.898 6.301 1.00 87.44 118 GLY A N 1
ATOM 896 C CA . GLY A 1 118 ? 9.808 12.696 7.249 1.00 87.44 118 GLY A CA 1
ATOM 897 C C . GLY A 1 118 ? 9.661 12.190 8.685 1.00 87.44 118 GLY A C 1
ATOM 898 O O . GLY A 1 118 ? 10.270 11.179 9.040 1.00 87.44 118 GLY A O 1
ATOM 899 N N . ASP A 1 119 ? 8.901 12.907 9.518 1.00 87.25 119 ASP A N 1
ATOM 900 C CA . ASP A 1 119 ? 8.715 12.591 10.943 1.00 87.25 119 ASP A CA 1
ATOM 901 C C . ASP A 1 119 ? 7.823 11.354 11.132 1.00 87.25 119 ASP A C 1
ATOM 903 O O . ASP A 1 119 ? 6.595 11.445 11.180 1.00 87.25 119 ASP A O 1
ATOM 907 N N . LEU A 1 120 ? 8.446 10.174 11.172 1.00 90.25 120 LEU A N 1
ATOM 908 C CA . LEU A 1 120 ? 7.723 8.903 11.234 1.00 90.25 120 LEU A CA 1
ATOM 909 C C . LEU A 1 120 ? 7.040 8.670 12.585 1.00 90.25 120 LEU A C 1
ATOM 911 O O . LEU A 1 120 ? 6.025 7.985 12.617 1.00 90.25 120 LEU A O 1
ATOM 915 N N . ASP A 1 121 ? 7.550 9.244 13.678 1.00 87.69 121 ASP A N 1
ATOM 916 C CA . ASP A 1 121 ? 6.907 9.181 14.994 1.00 87.69 121 ASP A CA 1
ATOM 917 C C . ASP A 1 121 ? 5.538 9.873 14.949 1.00 87.69 121 ASP A C 1
ATOM 919 O O . ASP A 1 121 ? 4.540 9.314 15.406 1.00 87.69 121 ASP A O 1
ATOM 923 N N . TYR A 1 122 ? 5.476 11.069 14.358 1.00 88.81 122 TYR A N 1
ATOM 924 C CA . TYR A 1 122 ? 4.225 11.812 14.201 1.00 88.81 122 TYR A CA 1
ATOM 925 C C . TYR A 1 122 ? 3.289 11.181 13.153 1.00 88.81 122 TYR A C 1
ATOM 927 O O . TYR A 1 122 ? 2.070 11.161 13.323 1.00 88.81 122 TYR A O 1
ATOM 935 N N . HIS A 1 123 ? 3.855 10.625 12.081 1.00 91.25 123 HIS A N 1
ATOM 936 C CA . HIS A 1 123 ? 3.130 10.039 10.949 1.00 91.25 123 HIS A CA 1
ATOM 937 C C . HIS A 1 123 ? 3.046 8.503 11.003 1.00 91.25 123 HIS A C 1
ATOM 939 O O . HIS A 1 123 ? 3.011 7.836 9.963 1.00 91.25 123 HIS A O 1
ATOM 945 N N . TYR A 1 124 ? 3.006 7.926 12.208 1.00 87.94 124 TYR A N 1
ATOM 946 C CA . TYR A 1 124 ? 3.177 6.483 12.391 1.00 87.94 124 TYR A CA 1
ATOM 947 C C . TYR A 1 124 ? 2.097 5.618 11.715 1.00 87.94 124 TYR A C 1
ATOM 949 O O . TYR A 1 124 ? 2.351 4.473 11.332 1.00 87.94 124 TYR A O 1
ATOM 957 N N . SER A 1 125 ? 0.903 6.175 11.504 1.00 88.25 125 SER A N 1
ATOM 958 C CA . SER A 1 125 ? -0.200 5.511 10.802 1.00 88.25 125 SER A CA 1
ATOM 959 C C . SER A 1 125 ? 0.128 5.168 9.343 1.00 88.25 125 SER A C 1
ATOM 961 O O . SER A 1 125 ? -0.545 4.334 8.748 1.00 88.25 125 SER A O 1
ATOM 963 N N . PHE A 1 126 ? 1.176 5.767 8.763 1.00 91.31 126 PHE A N 1
ATOM 964 C CA . PHE A 1 126 ? 1.525 5.616 7.346 1.00 91.31 126 PHE A CA 1
ATOM 965 C C . PHE A 1 126 ? 2.787 4.767 7.096 1.00 91.31 126 PHE A C 1
ATOM 967 O O . PHE A 1 126 ? 3.201 4.610 5.949 1.00 91.31 126 PHE A O 1
ATOM 974 N N . ILE A 1 127 ? 3.405 4.184 8.135 1.00 86.31 127 ILE A N 1
ATOM 975 C CA . ILE A 1 127 ? 4.681 3.439 8.022 1.00 86.31 127 ILE A CA 1
ATOM 976 C C . ILE A 1 127 ? 4.496 1.934 7.703 1.00 86.31 127 ILE A C 1
ATOM 978 O O . ILE A 1 127 ? 5.460 1.168 7.693 1.00 86.31 127 ILE A O 1
ATOM 982 N N . GLY A 1 128 ? 3.261 1.475 7.464 1.00 77.69 128 GLY A N 1
ATOM 983 C CA . GLY A 1 128 ? 2.917 0.047 7.356 1.00 77.69 128 GLY A CA 1
ATOM 984 C C . GLY A 1 128 ? 2.883 -0.544 5.942 1.00 77.69 128 GLY A C 1
ATOM 985 O O . GLY A 1 128 ? 2.661 -1.747 5.790 1.00 77.69 128 GLY A O 1
ATOM 986 N N . ARG A 1 129 ? 3.071 0.270 4.898 1.00 85.94 129 ARG A N 1
ATOM 987 C CA . ARG A 1 129 ? 2.871 -0.136 3.499 1.00 85.94 129 ARG A CA 1
ATOM 988 C C . ARG A 1 129 ? 4.143 0.017 2.678 1.00 85.94 129 ARG A C 1
ATOM 990 O O . ARG A 1 129 ? 4.851 1.011 2.776 1.00 85.94 129 ARG A O 1
ATOM 997 N N . ARG A 1 130 ? 4.388 -0.964 1.810 1.00 88.94 130 ARG A N 1
ATOM 998 C CA . ARG A 1 130 ? 5.432 -0.934 0.779 1.00 88.94 130 ARG A CA 1
ATOM 999 C C . ARG A 1 130 ? 4.907 -1.544 -0.514 1.00 88.94 130 ARG A C 1
ATOM 1001 O O . ARG A 1 130 ? 3.848 -2.172 -0.519 1.00 88.94 130 ARG A O 1
ATOM 1008 N N . CYS A 1 131 ? 5.654 -1.392 -1.603 1.00 89.56 131 CYS A N 1
ATOM 1009 C CA . CYS A 1 131 ? 5.295 -2.008 -2.875 1.00 89.56 131 CYS A CA 1
ATOM 1010 C C . CYS A 1 131 ? 5.245 -3.544 -2.750 1.00 89.56 131 CYS A C 1
ATOM 1012 O O . CYS A 1 131 ? 6.207 -4.175 -2.310 1.00 89.56 131 CYS A O 1
ATOM 1014 N N . TYR A 1 132 ? 4.121 -4.142 -3.153 1.00 89.81 132 TYR A N 1
ATOM 1015 C CA . TYR A 1 132 ? 3.941 -5.599 -3.212 1.00 89.81 132 TYR A CA 1
ATOM 1016 C C . TYR A 1 132 ? 3.854 -6.146 -4.638 1.00 89.81 132 TYR A C 1
ATOM 1018 O O . TYR A 1 132 ? 3.683 -7.359 -4.809 1.00 89.81 132 TYR A O 1
ATOM 1026 N N . ALA A 1 133 ? 3.970 -5.265 -5.634 1.00 93.00 133 ALA A N 1
ATOM 1027 C CA . ALA A 1 133 ? 3.836 -5.592 -7.041 1.00 93.00 133 ALA A CA 1
ATOM 1028 C C . ALA A 1 133 ? 4.827 -6.685 -7.435 1.00 93.00 133 ALA A C 1
ATOM 1030 O O . ALA A 1 133 ? 6.014 -6.555 -7.161 1.00 93.00 133 ALA A O 1
ATOM 1031 N N . GLY A 1 134 ? 4.336 -7.797 -7.982 1.00 91.88 134 GLY A N 1
ATOM 1032 C CA . GLY A 1 134 ? 5.174 -8.945 -8.340 1.00 91.88 134 GLY A CA 1
ATOM 1033 C C . GLY A 1 134 ? 5.868 -9.633 -7.153 1.00 91.88 134 GLY A C 1
ATOM 1034 O O . GLY A 1 134 ? 6.625 -10.573 -7.372 1.00 91.88 134 GLY A O 1
ATOM 1035 N N . VAL A 1 135 ? 5.603 -9.218 -5.905 1.00 89.25 135 VAL A N 1
ATOM 1036 C CA . VAL A 1 135 ? 6.127 -9.827 -4.669 1.00 89.25 135 VAL A CA 1
ATOM 1037 C C . VAL A 1 135 ? 5.061 -10.713 -4.034 1.00 89.25 135 VAL A C 1
ATOM 1039 O O . VAL A 1 135 ? 5.221 -11.927 -3.961 1.00 89.25 135 VAL A O 1
ATOM 1042 N N . THR A 1 136 ? 3.939 -10.132 -3.601 1.00 88.19 136 THR A N 1
ATOM 1043 C CA . THR A 1 136 ? 2.806 -10.895 -3.028 1.00 88.19 136 THR A CA 1
ATOM 1044 C C . THR A 1 136 ? 1.497 -10.667 -3.768 1.00 88.19 136 THR A C 1
ATOM 1046 O O . THR A 1 136 ? 0.497 -11.298 -3.439 1.00 88.19 136 THR A O 1
ATOM 1049 N N . THR A 1 137 ? 1.494 -9.773 -4.758 1.00 91.31 137 THR A N 1
ATOM 1050 C CA . THR A 1 137 ? 0.297 -9.381 -5.500 1.00 91.31 137 THR A CA 1
ATOM 1051 C C . THR A 1 137 ? 0.584 -9.273 -6.993 1.00 91.31 137 THR A C 1
ATOM 1053 O O . THR A 1 137 ? 1.684 -8.900 -7.398 1.00 91.31 137 THR A O 1
ATOM 1056 N N . MET A 1 138 ? -0.442 -9.552 -7.789 1.00 95.62 138 MET A N 1
ATOM 1057 C CA . MET A 1 138 ? -0.582 -9.158 -9.189 1.00 95.62 138 MET A CA 1
ATOM 1058 C C . MET A 1 138 ? -2.044 -8.764 -9.424 1.00 95.62 138 MET A C 1
ATOM 1060 O O . MET A 1 138 ? -2.913 -9.083 -8.613 1.00 95.62 138 MET A O 1
ATOM 1064 N N . THR A 1 139 ? -2.299 -8.057 -10.511 1.00 96.56 139 TH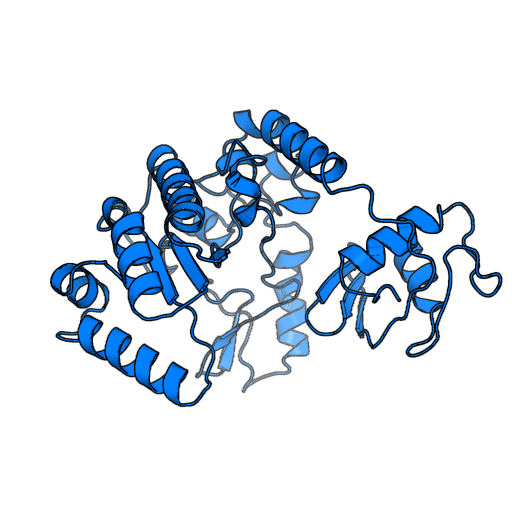R A N 1
ATOM 1065 C CA . THR A 1 139 ? -3.612 -7.622 -10.980 1.00 96.56 139 THR A CA 1
ATOM 1066 C C . THR A 1 139 ? -3.951 -8.396 -12.243 1.00 96.56 139 THR A C 1
ATOM 1068 O O . THR A 1 139 ? -3.083 -8.574 -13.091 1.00 96.56 139 THR A O 1
ATOM 1071 N N . ILE A 1 140 ? -5.198 -8.843 -12.357 1.00 97.69 140 ILE A N 1
ATOM 1072 C CA . ILE A 1 140 ? -5.754 -9.455 -13.565 1.00 97.69 140 ILE A CA 1
ATOM 1073 C C . ILE A 1 140 ? -6.880 -8.528 -14.017 1.00 97.69 140 ILE A C 1
ATOM 1075 O O . ILE A 1 140 ? -7.810 -8.277 -13.248 1.00 97.69 140 ILE A O 1
ATOM 1079 N N . ALA A 1 141 ? -6.754 -7.964 -15.212 1.00 96.44 141 ALA A N 1
ATOM 1080 C CA . ALA A 1 141 ? -7.781 -7.131 -15.819 1.00 96.44 141 ALA A CA 1
ATOM 1081 C C . ALA A 1 141 ? -8.921 -7.992 -16.393 1.00 96.44 141 ALA A C 1
ATOM 1083 O O . ALA A 1 141 ? -8.803 -9.210 -16.532 1.00 96.44 141 ALA A O 1
ATOM 1084 N N . SER A 1 142 ? -10.056 -7.363 -16.706 1.00 96.69 142 SER A N 1
ATOM 1085 C CA . SER A 1 142 ? -11.257 -8.052 -17.206 1.00 96.69 142 SER A CA 1
ATOM 1086 C C . SER A 1 142 ? -11.059 -8.744 -18.558 1.00 96.69 142 SER A C 1
ATOM 1088 O O . SER A 1 142 ? -11.785 -9.677 -18.879 1.00 96.69 142 SER A O 1
ATOM 1090 N N . ASP A 1 143 ? -10.089 -8.283 -19.342 1.00 97.06 143 ASP A N 1
ATOM 1091 C CA . ASP A 1 143 ? -9.652 -8.855 -20.620 1.00 97.06 143 ASP A CA 1
ATOM 1092 C C . ASP A 1 143 ? -8.585 -9.956 -20.456 1.00 97.06 143 ASP A C 1
ATOM 1094 O O . ASP A 1 143 ? -8.085 -10.492 -21.443 1.00 97.06 143 ASP A O 1
ATOM 1098 N N . GLY A 1 144 ? -8.253 -10.319 -19.214 1.00 97.88 144 GLY A N 1
ATOM 1099 C CA . GLY A 1 144 ? -7.276 -11.349 -18.884 1.00 97.88 144 GLY A CA 1
ATOM 1100 C C . GLY A 1 144 ? -5.840 -10.840 -18.784 1.00 97.88 144 GLY A C 1
ATOM 1101 O O . GLY A 1 144 ? -4.983 -11.610 -18.350 1.00 97.88 144 GLY A O 1
ATOM 1102 N N . GLU A 1 145 ? -5.555 -9.574 -19.116 1.00 98.00 145 GLU A N 1
ATOM 1103 C CA . GLU A 1 145 ? -4.204 -9.012 -19.027 1.00 98.00 145 GLU A CA 1
ATOM 1104 C C . GLU A 1 145 ? -3.705 -9.002 -17.577 1.00 98.00 145 GLU A C 1
ATOM 1106 O O . GLU A 1 145 ? -4.384 -8.530 -16.659 1.00 98.00 145 GLU A O 1
ATOM 1111 N N . VAL A 1 146 ? -2.493 -9.511 -17.355 1.00 98.25 146 VAL A N 1
ATOM 1112 C CA . VAL A 1 146 ? -1.933 -9.703 -16.016 1.00 98.25 146 VAL A CA 1
ATOM 1113 C C . VAL A 1 146 ? -0.744 -8.776 -15.798 1.00 98.25 146 VAL A C 1
ATOM 1115 O O . VAL A 1 146 ? 0.216 -8.757 -16.566 1.00 98.25 146 VAL A O 1
ATOM 1118 N N . ARG A 1 147 ? -0.780 -8.016 -14.700 1.00 96.56 147 ARG A N 1
ATOM 1119 C CA . ARG A 1 147 ? 0.224 -6.999 -14.349 1.00 96.56 147 ARG A CA 1
ATOM 1120 C C . ARG A 1 147 ? 0.675 -7.160 -12.898 1.00 96.56 147 ARG A C 1
ATOM 1122 O O . ARG A 1 147 ? -0.124 -7.559 -12.060 1.00 96.56 147 ARG A O 1
ATOM 1129 N N . PRO A 1 148 ? 1.913 -6.818 -12.523 1.00 95.56 148 PRO A N 1
ATOM 1130 C CA . PRO A 1 148 ? 2.358 -6.879 -11.129 1.00 95.56 148 PRO A CA 1
ATOM 1131 C C . PRO A 1 148 ? 1.641 -5.840 -10.246 1.00 95.56 148 PRO A C 1
ATOM 1133 O O . PRO A 1 148 ? 1.424 -6.088 -9.062 1.00 95.56 148 PRO A O 1
ATOM 1136 N N . CYS A 1 149 ? 1.231 -4.702 -10.814 1.00 93.06 149 CYS A N 1
ATOM 1137 C CA . CYS A 1 149 ? 0.505 -3.613 -10.156 1.00 93.06 149 CYS A CA 1
ATOM 1138 C C . CYS A 1 149 ? -0.650 -3.143 -11.050 1.00 93.06 149 CYS A C 1
ATOM 1140 O O . CYS A 1 149 ? -0.492 -3.109 -12.268 1.00 93.06 149 CYS A O 1
ATOM 1142 N N . SER A 1 150 ? -1.763 -2.706 -10.458 1.00 91.69 150 SER A N 1
ATOM 1143 C CA . SER A 1 150 ? -2.908 -2.140 -11.188 1.00 91.69 150 SER A CA 1
ATOM 1144 C C . SER A 1 150 ? -2.575 -0.844 -11.928 1.00 91.69 150 SER A C 1
ATOM 1146 O O . SER A 1 150 ? -3.249 -0.495 -12.889 1.00 91.69 150 SER A O 1
ATOM 1148 N N . HIS A 1 151 ? -1.532 -0.139 -11.487 1.00 91.00 151 HIS A N 1
ATOM 1149 C CA . HIS A 1 151 ? -1.069 1.103 -12.100 1.00 91.00 151 HIS A CA 1
ATOM 1150 C C . HIS A 1 151 ? -0.086 0.885 -13.253 1.00 91.00 151 HIS A C 1
ATOM 1152 O O . HIS A 1 151 ? 0.200 1.843 -13.964 1.00 91.00 151 HIS A O 1
ATOM 1158 N N . LEU A 1 152 ? 0.458 -0.328 -13.429 1.00 92.00 152 LEU A N 1
ATOM 1159 C CA . LEU A 1 152 ? 1.409 -0.584 -14.508 1.00 92.00 152 LEU A CA 1
ATOM 1160 C C . LEU A 1 152 ? 0.685 -0.525 -15.860 1.00 92.00 152 LEU A C 1
ATOM 1162 O O . LEU A 1 152 ? -0.400 -1.082 -16.032 1.00 92.00 152 LEU A O 1
ATOM 1166 N N . ASP A 1 153 ? 1.309 0.161 -16.806 1.00 89.00 153 ASP A N 1
ATOM 1167 C CA . ASP A 1 153 ? 0.890 0.354 -18.199 1.00 89.00 153 ASP A CA 1
ATOM 1168 C C . ASP A 1 153 ? 1.366 -0.765 -19.139 1.00 89.00 153 ASP A C 1
ATOM 1170 O O . ASP A 1 153 ? 1.106 -0.734 -20.335 1.00 89.00 153 ASP A O 1
ATOM 1174 N N . GLU A 1 154 ? 2.029 -1.775 -18.587 1.00 91.25 154 GLU A N 1
ATOM 1175 C CA . GLU A 1 154 ? 2.612 -2.910 -19.290 1.00 91.25 154 GLU A CA 1
ATOM 1176 C C . GLU A 1 154 ? 2.025 -4.226 -18.769 1.00 91.25 154 GLU A C 1
ATOM 1178 O O . GLU A 1 154 ? 1.839 -4.420 -17.560 1.00 91.25 154 GLU A O 1
ATOM 1183 N N . SER A 1 155 ? 1.743 -5.140 -19.696 1.00 95.69 155 SER A N 1
ATOM 1184 C CA . SER A 1 155 ? 1.270 -6.487 -19.396 1.00 95.69 155 SER A CA 1
ATOM 1185 C C . SER A 1 155 ? 2.396 -7.508 -19.419 1.00 95.69 155 SER A C 1
ATOM 1187 O O . SER A 1 155 ? 3.324 -7.424 -20.217 1.00 95.69 155 SER A O 1
ATOM 1189 N N . TYR A 1 156 ? 2.284 -8.502 -18.543 1.00 97.38 156 TYR A N 1
ATOM 1190 C CA . TYR A 1 156 ? 3.222 -9.613 -18.418 1.00 97.38 156 TYR A CA 1
ATOM 1191 C C . TYR A 1 156 ? 2.643 -10.913 -18.981 1.00 97.38 156 TYR A C 1
ATOM 1193 O O . TYR A 1 156 ? 3.263 -11.957 -18.813 1.00 97.38 156 TYR A O 1
ATOM 1201 N N . GLY A 1 157 ? 1.474 -10.871 -19.627 1.00 97.94 157 GLY A N 1
ATOM 1202 C CA . GLY A 1 157 ? 0.801 -12.019 -20.235 1.00 97.94 157 GLY A CA 1
ATOM 1203 C C . GLY A 1 157 ? -0.710 -11.977 -20.026 1.00 97.94 157 GLY A C 1
ATOM 1204 O O . GLY A 1 157 ? -1.213 -11.155 -19.261 1.00 97.94 157 GLY A O 1
ATOM 1205 N N . ASN A 1 158 ? -1.425 -12.892 -20.678 1.00 98.44 158 ASN A N 1
ATOM 1206 C CA . ASN A 1 158 ? -2.882 -12.966 -20.607 1.00 98.44 158 ASN A CA 1
ATOM 1207 C C . ASN A 1 158 ? -3.332 -14.312 -20.022 1.00 98.44 158 ASN A C 1
ATOM 1209 O O . ASN A 1 158 ? -2.971 -15.374 -20.533 1.00 98.44 158 ASN A O 1
ATOM 1213 N N . LEU A 1 159 ? -4.135 -14.270 -18.957 1.00 98.12 159 LEU A N 1
ATOM 1214 C CA . LEU A 1 159 ? -4.618 -15.454 -18.240 1.00 98.12 159 LEU A CA 1
ATOM 1215 C C . LEU A 1 159 ? -5.456 -16.397 -19.118 1.00 98.12 159 LEU A C 1
ATOM 1217 O O . LEU A 1 159 ? -5.519 -17.591 -18.839 1.00 98.12 159 LEU A O 1
ATOM 1221 N N . PHE A 1 160 ? -6.101 -15.888 -20.167 1.00 98.19 160 PHE A N 1
ATOM 1222 C CA . PHE A 1 160 ? -6.897 -16.709 -21.080 1.00 98.19 160 PHE A CA 1
ATOM 1223 C C . PHE A 1 160 ? -6.042 -17.490 -22.084 1.00 98.19 160 PHE A C 1
ATOM 1225 O O . PHE A 1 160 ? -6.534 -18.437 -22.692 1.00 98.19 160 PHE A O 1
ATOM 1232 N N . MET A 1 161 ? -4.771 -17.114 -22.246 1.00 98.25 161 MET A N 1
ATOM 1233 C CA . MET A 1 161 ? -3.872 -17.684 -23.253 1.00 98.25 161 MET A CA 1
ATOM 1234 C C . MET A 1 161 ? -2.804 -18.601 -22.653 1.00 98.25 161 MET A C 1
ATOM 1236 O O . MET A 1 161 ? -2.249 -19.443 -23.358 1.00 98.25 161 MET A O 1
ATOM 1240 N N . GLU A 1 162 ? -2.479 -18.447 -21.369 1.00 97.88 162 GLU A N 1
ATOM 1241 C CA . GLU A 1 162 ? -1.386 -19.184 -20.739 1.00 97.88 162 GLU A CA 1
ATOM 1242 C C . GLU A 1 162 ? -1.504 -19.299 -19.213 1.00 97.88 162 GLU A C 1
ATOM 1244 O O .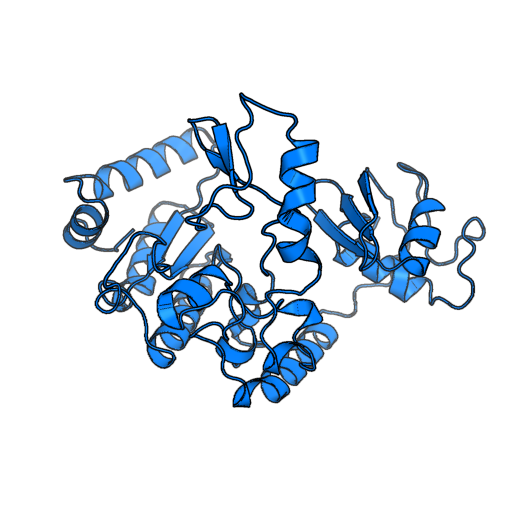 GLU A 1 162 ? -2.274 -18.605 -18.549 1.00 97.88 162 GLU A O 1
ATOM 1249 N N . ASP A 1 163 ? -0.680 -20.177 -18.635 1.00 97.94 163 ASP A N 1
ATOM 1250 C CA . ASP A 1 163 ? -0.679 -20.441 -17.200 1.00 97.94 163 ASP A CA 1
ATOM 1251 C C . ASP A 1 163 ? -0.242 -19.218 -16.385 1.00 97.94 163 ASP A C 1
ATOM 1253 O O . ASP A 1 163 ? 0.880 -18.719 -16.526 1.00 97.94 163 ASP A O 1
ATOM 1257 N N . LEU A 1 164 ? -1.049 -18.845 -15.388 1.00 97.00 164 LEU A N 1
ATOM 1258 C CA . LEU A 1 164 ? -0.739 -17.760 -14.449 1.00 97.00 164 LEU A CA 1
ATOM 1259 C C . LEU A 1 164 ? 0.641 -17.908 -13.783 1.00 97.00 164 LEU A C 1
ATOM 1261 O O . LEU A 1 164 ? 1.305 -16.918 -13.481 1.00 97.00 164 LEU A O 1
ATOM 1265 N N . LYS A 1 165 ? 1.107 -19.147 -13.576 1.00 95.50 165 LYS A N 1
ATOM 1266 C CA . LYS A 1 165 ? 2.440 -19.429 -13.022 1.00 95.50 165 LYS A CA 1
ATOM 1267 C C . LYS A 1 165 ? 3.563 -18.935 -13.942 1.00 95.50 165 LYS A C 1
ATOM 1269 O O . LYS A 1 165 ? 4.547 -18.402 -13.435 1.00 95.50 165 LYS A O 1
ATOM 1274 N N . LYS A 1 166 ? 3.424 -19.086 -15.264 1.00 97.31 166 LYS A N 1
ATOM 1275 C CA . LYS A 1 166 ? 4.411 -18.609 -16.249 1.00 97.31 166 LYS A CA 1
ATOM 1276 C C . LYS A 1 166 ? 4.441 -17.083 -16.283 1.00 97.31 166 LYS A C 1
ATOM 1278 O O . LYS A 1 166 ? 5.519 -16.493 -16.236 1.00 97.31 166 LYS A O 1
ATOM 1283 N N . ILE A 1 167 ? 3.266 -16.451 -16.264 1.00 97.88 167 ILE A N 1
ATOM 1284 C CA . ILE A 1 167 ? 3.135 -14.991 -16.163 1.00 97.88 167 ILE A CA 1
ATOM 1285 C C . ILE A 1 167 ? 3.799 -14.474 -14.871 1.00 97.88 167 ILE A C 1
ATOM 1287 O O . ILE A 1 167 ? 4.623 -13.563 -14.905 1.00 97.88 167 ILE A O 1
ATOM 1291 N N . TRP A 1 168 ? 3.530 -15.109 -13.725 1.00 95.19 168 TRP A N 1
ATOM 1292 C CA . TRP A 1 168 ? 4.119 -14.727 -12.436 1.00 95.19 168 TRP A CA 1
ATOM 1293 C C . TRP A 1 168 ? 5.654 -14.803 -12.411 1.00 95.19 168 TRP A C 1
ATOM 1295 O O . TRP A 1 168 ? 6.319 -13.948 -11.810 1.00 95.19 168 TRP A O 1
ATOM 1305 N N . VAL A 1 169 ? 6.236 -15.835 -13.033 1.00 94.31 169 VAL A N 1
ATOM 1306 C CA . VAL A 1 169 ? 7.697 -15.992 -13.121 1.00 94.31 169 VAL A CA 1
ATOM 1307 C C . VAL A 1 169 ? 8.316 -14.823 -13.885 1.00 94.31 169 VAL A C 1
ATOM 1309 O O . VAL A 1 169 ? 9.298 -14.268 -13.406 1.00 94.31 169 VAL A O 1
ATOM 1312 N N . ARG A 1 170 ? 7.691 -14.352 -14.972 1.00 95.81 170 ARG A N 1
ATOM 1313 C CA . ARG A 1 170 ? 8.178 -13.185 -15.733 1.00 95.81 170 ARG A CA 1
ATOM 1314 C C . ARG A 1 170 ? 8.246 -11.892 -14.914 1.00 95.81 170 ARG A C 1
ATOM 1316 O O . ARG A 1 170 ? 9.045 -11.021 -15.229 1.00 95.81 170 ARG A O 1
ATOM 1323 N N . MET A 1 171 ? 7.482 -11.778 -13.825 1.00 95.50 171 MET A N 1
ATOM 1324 C CA . MET A 1 171 ? 7.523 -10.627 -12.909 1.00 95.50 171 MET A CA 1
ATOM 1325 C C . MET A 1 171 ? 8.693 -10.662 -11.906 1.00 95.50 171 MET A C 1
ATOM 1327 O O . MET A 1 171 ? 8.698 -9.887 -10.952 1.00 95.50 171 MET A O 1
ATOM 1331 N N . GLU A 1 172 ? 9.670 -11.562 -12.053 1.00 92.88 172 GLU A N 1
ATOM 1332 C CA . GLU A 1 172 ? 10.796 -11.713 -11.115 1.00 92.88 172 GLU A CA 1
ATOM 1333 C C . GLU A 1 172 ? 11.573 -10.411 -10.858 1.00 92.88 172 GLU A C 1
ATOM 1335 O O . GLU A 1 172 ? 11.957 -10.133 -9.720 1.00 92.88 172 GLU A O 1
ATOM 1340 N N . THR A 1 173 ? 11.721 -9.564 -11.876 1.00 93.25 173 THR A N 1
ATOM 1341 C CA . THR A 1 173 ? 12.391 -8.254 -11.786 1.00 93.25 173 THR A CA 1
ATOM 1342 C C . THR A 1 173 ? 11.768 -7.314 -10.749 1.00 93.25 173 THR A C 1
ATOM 1344 O O . THR A 1 173 ? 12.458 -6.489 -10.150 1.00 93.25 173 THR A O 1
ATOM 1347 N N . TRP A 1 174 ? 10.477 -7.474 -10.450 1.00 92.94 174 TRP A N 1
ATOM 1348 C CA . TRP A 1 174 ? 9.784 -6.689 -9.426 1.00 92.94 174 TRP A CA 1
ATOM 1349 C C . TRP A 1 174 ? 10.151 -7.077 -7.996 1.00 92.94 174 TRP A C 1
ATOM 1351 O O . TRP A 1 174 ? 9.951 -6.292 -7.069 1.00 92.94 174 TRP A O 1
ATOM 1361 N N . ARG A 1 175 ? 10.693 -8.281 -7.808 1.00 88.44 175 ARG A N 1
ATOM 1362 C CA . ARG A 1 175 ? 10.977 -8.858 -6.491 1.00 88.44 175 ARG A CA 1
ATOM 1363 C C . ARG A 1 175 ? 12.451 -9.187 -6.257 1.00 88.44 175 ARG A C 1
ATOM 1365 O O . ARG A 1 175 ? 12.799 -9.563 -5.145 1.00 88.44 175 ARG A O 1
ATOM 1372 N N . ASN A 1 176 ? 13.320 -8.998 -7.252 1.00 88.62 176 ASN A N 1
ATOM 1373 C CA . ASN A 1 176 ? 14.772 -9.177 -7.121 1.00 88.62 176 ASN A CA 1
ATOM 1374 C C . ASN A 1 176 ? 15.544 -7.862 -6.870 1.00 88.62 176 ASN A C 1
ATOM 1376 O O . ASN A 1 176 ? 16.768 -7.869 -6.778 1.00 88.62 176 ASN A O 1
ATOM 1380 N N . GLY A 1 177 ? 14.839 -6.729 -6.761 1.00 87.31 177 GLY A N 1
ATOM 1381 C CA . GLY A 1 177 ? 15.444 -5.418 -6.518 1.00 87.31 177 GLY A CA 1
ATOM 1382 C C . GLY A 1 177 ? 15.965 -4.698 -7.766 1.00 87.31 177 GLY A C 1
ATOM 1383 O O . GLY A 1 177 ? 16.560 -3.631 -7.620 1.00 87.31 177 GLY A O 1
ATOM 1384 N N . ALA A 1 178 ? 15.722 -5.212 -8.979 1.00 92.56 178 ALA A N 1
ATOM 1385 C CA . ALA A 1 178 ? 16.147 -4.567 -10.227 1.00 92.56 178 ALA A CA 1
ATOM 1386 C C . ALA A 1 178 ? 15.621 -3.127 -10.363 1.00 92.56 178 ALA A C 1
ATOM 1388 O O . ALA A 1 178 ? 16.353 -2.246 -10.803 1.00 92.56 178 ALA A O 1
ATOM 1389 N N . PHE A 1 179 ? 14.390 -2.871 -9.910 1.00 94.31 179 PHE A N 1
ATOM 1390 C CA . PHE A 1 179 ? 13.774 -1.539 -9.944 1.00 94.31 179 PHE A CA 1
ATOM 1391 C C . PHE A 1 179 ? 14.049 -0.682 -8.699 1.00 94.31 179 PHE A C 1
ATOM 1393 O O . PHE A 1 179 ? 13.427 0.367 -8.536 1.00 94.31 179 PHE A O 1
ATOM 1400 N N . LEU A 1 180 ? 14.938 -1.102 -7.789 1.00 94.00 180 LEU A N 1
ATOM 1401 C CA . LEU A 1 180 ? 15.333 -0.249 -6.666 1.00 94.00 180 LEU A CA 1
ATOM 1402 C C . LEU A 1 180 ? 16.270 0.868 -7.149 1.00 94.00 180 LEU A C 1
ATOM 1404 O O . LEU A 1 180 ? 17.261 0.569 -7.824 1.00 94.00 180 LEU A O 1
ATOM 1408 N N . PRO A 1 181 ? 16.041 2.130 -6.738 1.00 94.75 181 PRO A N 1
ATOM 1409 C CA . PRO A 1 181 ? 16.931 3.225 -7.092 1.00 94.75 181 PRO A CA 1
ATOM 1410 C C . PRO A 1 181 ? 18.316 3.008 -6.510 1.00 94.75 181 PRO A C 1
ATOM 1412 O O . PRO A 1 181 ? 18.445 2.481 -5.403 1.00 94.75 181 PRO A O 1
ATOM 1415 N N . VAL A 1 182 ? 19.352 3.466 -7.217 1.00 93.88 182 VAL A N 1
ATOM 1416 C CA . VAL A 1 182 ? 20.755 3.319 -6.786 1.00 93.88 182 VAL A CA 1
ATOM 1417 C C . VAL A 1 182 ? 20.949 3.827 -5.355 1.00 93.88 182 VAL A C 1
ATOM 1419 O O . VAL A 1 182 ? 21.484 3.104 -4.520 1.00 93.88 182 VAL A O 1
ATOM 1422 N N . ILE A 1 183 ? 20.402 5.005 -5.042 1.00 93.38 183 ILE A N 1
ATOM 1423 C CA . ILE A 1 183 ? 20.441 5.606 -3.699 1.00 93.38 183 ILE A CA 1
ATOM 1424 C C . ILE A 1 183 ? 19.764 4.752 -2.614 1.00 93.38 183 ILE A C 1
ATOM 1426 O O . ILE A 1 183 ? 20.086 4.868 -1.436 1.00 93.38 183 ILE A O 1
ATOM 1430 N N . CYS A 1 184 ? 18.815 3.890 -2.984 1.00 94.94 184 CYS A N 1
ATOM 1431 C CA . CYS A 1 184 ? 18.098 3.041 -2.042 1.00 94.94 184 CYS A CA 1
ATOM 1432 C C . CYS A 1 184 ? 18.786 1.692 -1.825 1.00 94.94 184 CYS A C 1
ATOM 1434 O O . CYS A 1 184 ? 18.505 1.055 -0.814 1.00 94.94 184 CYS A O 1
ATOM 1436 N N . LYS A 1 185 ? 19.682 1.252 -2.722 1.00 91.75 185 LYS A N 1
ATOM 1437 C CA . LYS A 1 185 ? 20.357 -0.054 -2.606 1.00 91.75 185 LYS A CA 1
ATOM 1438 C C . LYS A 1 185 ? 21.217 -0.162 -1.342 1.00 91.75 185 LYS A C 1
ATOM 1440 O O . LYS A 1 185 ? 21.304 -1.240 -0.767 1.00 91.75 185 LYS A O 1
ATOM 1445 N N . SER A 1 186 ? 21.793 0.949 -0.883 1.00 91.50 186 SER A N 1
ATOM 1446 C CA . SER A 1 186 ? 22.557 1.050 0.371 1.00 91.50 186 SER A CA 1
ATOM 1447 C C . SER A 1 186 ? 21.793 1.747 1.507 1.00 91.50 186 SER A C 1
ATOM 1449 O O . SER A 1 186 ? 22.343 1.959 2.585 1.00 91.50 186 SER A O 1
ATOM 1451 N N . CYS A 1 187 ? 20.524 2.114 1.303 1.00 93.06 187 CYS A N 1
ATOM 1452 C CA . CYS A 1 187 ? 19.751 2.862 2.291 1.00 93.06 187 CYS A CA 1
ATOM 1453 C C . CYS A 1 187 ? 19.282 1.958 3.441 1.00 93.06 187 CYS A C 1
ATOM 1455 O O . CYS A 1 187 ? 18.690 0.901 3.212 1.00 93.06 187 CYS A O 1
ATOM 1457 N N . THR A 1 188 ? 19.445 2.414 4.683 1.00 90.06 188 THR A N 1
ATOM 1458 C CA . THR A 1 188 ? 19.019 1.697 5.902 1.00 90.06 188 THR A CA 1
ATOM 1459 C C . THR A 1 188 ? 17.503 1.495 5.990 1.00 90.06 188 THR A C 1
ATOM 1461 O O . THR A 1 188 ? 17.034 0.511 6.561 1.00 90.06 188 THR A O 1
ATOM 1464 N N . LEU A 1 189 ? 16.715 2.382 5.373 1.00 90.56 189 LEU A N 1
ATOM 1465 C CA . LEU A 1 189 ? 15.255 2.267 5.299 1.00 90.56 189 LEU A CA 1
ATOM 1466 C C . LEU A 1 189 ? 14.776 1.267 4.241 1.00 90.56 189 LEU A C 1
ATOM 1468 O O . LEU A 1 189 ? 13.605 0.889 4.268 1.00 90.56 189 LEU A O 1
ATOM 1472 N N . SER A 1 190 ? 15.629 0.849 3.300 1.00 88.00 190 SER A N 1
ATOM 1473 C CA . SER A 1 190 ? 15.232 0.069 2.113 1.00 88.00 190 SER A CA 1
ATOM 1474 C C . SER A 1 190 ? 14.473 -1.213 2.455 1.00 88.00 190 SER A C 1
ATOM 1476 O O . SER A 1 190 ? 13.474 -1.526 1.809 1.00 88.00 190 SER A O 1
ATOM 1478 N N . GLN A 1 191 ? 14.881 -1.894 3.527 1.00 81.31 191 GLN A N 1
ATOM 1479 C CA . GLN A 1 191 ? 14.270 -3.139 3.996 1.00 81.31 191 GLN A CA 1
ATOM 1480 C C . GLN A 1 191 ? 12.801 -2.967 4.402 1.00 81.31 191 GLN A C 1
ATOM 1482 O O . GLN A 1 191 ? 11.998 -3.886 4.237 1.00 81.31 191 GLN A O 1
ATOM 1487 N N . VAL A 1 192 ? 12.428 -1.789 4.905 1.00 84.19 192 VAL A N 1
ATOM 1488 C CA . VAL A 1 192 ? 11.054 -1.482 5.331 1.00 84.19 192 VAL A CA 1
ATOM 1489 C C . VAL A 1 192 ? 10.295 -0.747 4.225 1.00 84.19 192 VAL A C 1
ATOM 1491 O O . VAL A 1 192 ? 9.168 -1.107 3.907 1.00 84.19 192 VAL A O 1
ATOM 1494 N N . CYS A 1 193 ? 10.945 0.227 3.589 1.00 90.81 193 CYS A N 1
ATOM 1495 C CA . CYS A 1 193 ? 10.373 1.148 2.610 1.00 90.81 193 CYS A CA 1
ATOM 1496 C C . CYS A 1 193 ? 10.181 0.534 1.209 1.00 90.81 193 CYS A C 1
ATOM 1498 O O . CYS A 1 193 ? 9.184 0.794 0.539 1.00 90.81 193 CYS A O 1
ATOM 1500 N N . GLY A 1 194 ? 11.145 -0.255 0.722 1.00 89.44 194 GLY A N 1
ATOM 1501 C CA . GLY A 1 194 ? 11.141 -0.767 -0.656 1.00 89.44 194 GLY A CA 1
ATOM 1502 C C . GLY A 1 194 ? 11.346 0.298 -1.748 1.00 89.44 194 GLY A C 1
ATOM 1503 O O . GLY A 1 194 ? 11.104 0.018 -2.917 1.00 89.44 194 GLY A O 1
ATOM 1504 N N . GLY A 1 195 ? 11.777 1.514 -1.386 1.00 92.69 195 GLY A N 1
ATOM 1505 C CA . GLY A 1 195 ? 12.169 2.578 -2.322 1.00 92.69 195 GLY A CA 1
ATOM 1506 C C . GLY A 1 195 ? 11.046 3.501 -2.810 1.00 92.69 195 GLY A C 1
ATOM 1507 O O . GLY A 1 195 ? 11.340 4.446 -3.535 1.00 92.69 195 GLY A O 1
ATOM 1508 N N . GLY A 1 196 ? 9.786 3.268 -2.422 1.00 93.81 196 GLY A N 1
ATOM 1509 C CA . GLY A 1 196 ? 8.613 4.020 -2.902 1.00 93.81 196 GLY A CA 1
ATOM 1510 C C . GLY A 1 196 ? 7.965 3.417 -4.158 1.00 93.81 196 GLY A C 1
ATOM 1511 O O . GLY A 1 196 ? 8.343 2.331 -4.614 1.00 93.81 196 GLY A O 1
ATOM 1512 N N . CYS A 1 197 ? 7.003 4.115 -4.755 1.00 94.44 197 CYS A N 1
ATOM 1513 C CA . CYS A 1 197 ? 6.233 3.641 -5.902 1.00 94.44 197 CYS A CA 1
ATOM 1514 C C . CYS A 1 197 ? 7.061 3.659 -7.200 1.00 94.44 197 CYS A C 1
ATOM 1516 O O . CYS A 1 197 ? 7.561 4.697 -7.628 1.00 94.44 197 CYS A O 1
ATOM 1518 N N . ARG A 1 198 ? 7.181 2.498 -7.865 1.00 94.19 198 ARG A N 1
ATOM 1519 C CA . ARG A 1 198 ? 7.917 2.386 -9.141 1.00 94.19 198 ARG A CA 1
ATOM 1520 C C . ARG A 1 198 ? 7.176 3.077 -10.290 1.00 94.19 198 ARG A C 1
ATOM 1522 O O . ARG A 1 198 ? 7.814 3.639 -1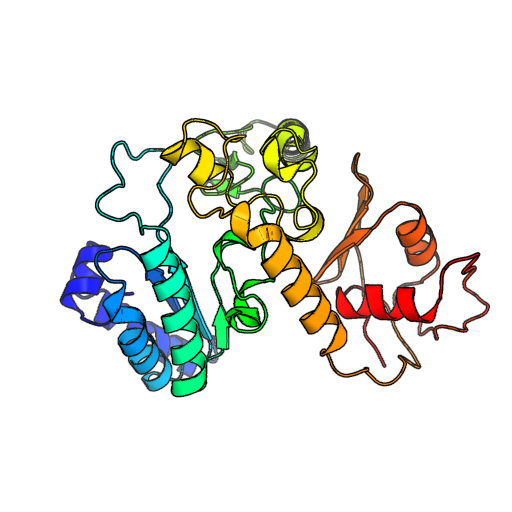1.169 1.00 94.19 198 ARG A O 1
ATOM 1529 N N . MET A 1 199 ? 5.841 3.080 -10.261 1.00 93.50 199 MET A N 1
ATOM 1530 C CA . MET A 1 199 ? 5.050 3.768 -11.286 1.00 93.50 199 MET A CA 1
ATOM 1531 C C . MET A 1 199 ? 5.180 5.281 -11.201 1.00 93.50 199 MET A C 1
ATOM 1533 O O . MET A 1 199 ? 5.339 5.927 -12.226 1.00 93.50 199 MET A O 1
ATOM 1537 N N . GLU A 1 200 ? 5.203 5.847 -9.996 1.00 93.38 200 GLU A N 1
ATOM 1538 C CA . GLU A 1 200 ? 5.472 7.277 -9.816 1.00 93.38 200 GLU A CA 1
ATOM 1539 C C . GLU A 1 200 ? 6.873 7.651 -10.300 1.00 93.38 200 GLU A C 1
ATOM 1541 O O . GLU A 1 200 ? 7.042 8.663 -10.976 1.00 93.38 200 GLU A O 1
ATOM 1546 N N . ALA A 1 201 ? 7.870 6.807 -10.013 1.00 94.81 201 ALA A N 1
ATOM 1547 C CA . ALA A 1 201 ? 9.218 6.982 -10.538 1.00 94.81 201 ALA A CA 1
ATOM 1548 C C . ALA A 1 201 ? 9.239 6.974 -12.076 1.00 94.81 201 ALA A C 1
ATOM 1550 O O . ALA A 1 201 ? 9.757 7.916 -12.672 1.00 94.81 201 ALA A O 1
ATOM 1551 N N . LYS A 1 202 ? 8.607 5.985 -12.723 1.00 94.31 202 LYS A N 1
ATOM 1552 C CA . LYS A 1 202 ? 8.522 5.913 -14.190 1.00 94.31 202 LYS A CA 1
ATOM 1553 C C . LYS A 1 202 ? 7.823 7.134 -14.778 1.00 94.31 202 LYS A C 1
ATOM 1555 O O . LYS A 1 202 ? 8.362 7.786 -15.663 1.00 94.31 202 LYS A O 1
ATOM 1560 N N . MET A 1 203 ? 6.643 7.468 -14.266 1.00 92.31 203 MET A N 1
ATOM 1561 C CA . MET A 1 203 ? 5.806 8.499 -14.874 1.00 92.31 203 MET A CA 1
ATOM 1562 C C . MET A 1 203 ? 6.310 9.917 -14.634 1.00 92.31 203 MET A C 1
ATOM 1564 O O . MET A 1 203 ? 6.045 10.797 -15.447 1.00 92.31 203 MET A O 1
ATOM 1568 N N . ARG A 1 204 ? 7.014 10.165 -13.525 1.00 91.38 204 ARG A N 1
ATOM 1569 C CA . ARG A 1 204 ? 7.485 11.515 -13.180 1.00 91.38 204 ARG A CA 1
ATOM 1570 C C . ARG A 1 204 ? 8.977 11.723 -13.403 1.00 91.38 204 ARG A C 1
ATOM 1572 O O . ARG A 1 204 ? 9.382 12.856 -13.630 1.00 91.38 204 ARG A O 1
ATOM 1579 N N . ASN A 1 205 ? 9.768 10.652 -13.362 1.00 92.81 205 ASN A N 1
ATOM 1580 C CA . ASN A 1 205 ? 11.227 10.685 -13.484 1.00 92.81 205 ASN A CA 1
ATOM 1581 C C . ASN A 1 205 ? 11.760 9.761 -14.603 1.00 92.81 205 ASN A C 1
ATOM 1583 O O . ASN A 1 205 ? 12.964 9.511 -14.662 1.00 92.81 205 ASN A O 1
ATOM 1587 N N . GLY A 1 206 ? 10.889 9.235 -15.471 1.00 92.00 206 GLY A N 1
ATOM 1588 C CA . GLY A 1 206 ? 11.230 8.572 -16.736 1.00 92.00 206 GLY A CA 1
ATOM 1589 C C . GLY A 1 206 ? 11.538 7.072 -16.676 1.00 92.00 206 GLY A C 1
ATOM 1590 O O . GLY A 1 206 ? 11.478 6.420 -17.713 1.00 92.00 206 GLY A O 1
ATOM 1591 N N . ASP A 1 207 ? 11.833 6.500 -15.505 1.00 94.56 207 ASP A N 1
ATOM 1592 C CA . ASP A 1 207 ? 12.223 5.086 -15.383 1.00 94.56 207 ASP A CA 1
ATOM 1593 C C . ASP A 1 207 ? 11.745 4.442 -14.067 1.00 94.56 207 ASP A C 1
ATOM 1595 O O . ASP A 1 207 ? 11.668 5.098 -13.026 1.00 94.56 207 ASP A O 1
ATOM 1599 N N . LEU A 1 208 ? 11.443 3.138 -14.089 1.00 95.19 208 LEU A N 1
ATOM 1600 C CA . LEU A 1 208 ? 11.011 2.373 -12.905 1.00 95.19 208 LEU A CA 1
ATOM 1601 C C . LEU A 1 208 ? 12.081 2.335 -11.797 1.00 95.19 208 LEU A C 1
ATOM 1603 O O . LEU A 1 208 ? 11.747 2.212 -10.616 1.00 95.19 208 LEU A O 1
ATOM 1607 N N . SER A 1 209 ? 13.358 2.415 -12.168 1.00 95.94 209 SER A N 1
ATOM 1608 C CA . SER A 1 209 ? 14.506 2.450 -11.261 1.00 95.94 209 SER A CA 1
ATOM 1609 C C . SER A 1 209 ? 14.861 3.858 -10.776 1.00 95.94 209 SER A C 1
ATOM 1611 O O . SER A 1 209 ? 15.700 4.000 -9.886 1.00 95.94 209 SER A O 1
ATOM 1613 N N . SER A 1 210 ? 14.195 4.904 -11.273 1.00 96.62 210 SER A N 1
ATOM 1614 C CA . SER A 1 210 ? 14.346 6.253 -10.727 1.00 96.62 210 SER A CA 1
ATOM 1615 C C . SER A 1 210 ? 13.826 6.339 -9.285 1.00 96.62 210 SER A C 1
ATOM 1617 O O . SER A 1 210 ? 13.046 5.507 -8.801 1.00 96.62 210 SER A O 1
ATOM 1619 N N . ALA A 1 211 ? 14.275 7.364 -8.559 1.00 95.75 211 ALA A N 1
ATOM 1620 C CA . ALA A 1 211 ? 13.745 7.660 -7.231 1.00 95.75 211 ALA A CA 1
ATOM 1621 C C . ALA A 1 211 ? 12.246 7.987 -7.314 1.00 95.75 211 ALA A C 1
ATOM 1623 O O . ALA A 1 211 ? 11.800 8.626 -8.267 1.00 95.75 211 ALA A O 1
ATOM 1624 N N . ASP A 1 212 ? 11.471 7.581 -6.305 1.00 95.94 212 ASP A N 1
ATOM 1625 C CA . ASP A 1 212 ? 10.098 8.071 -6.159 1.00 95.94 212 ASP A CA 1
ATOM 1626 C C . ASP A 1 212 ? 10.150 9.603 -5.979 1.00 95.94 212 ASP A C 1
ATOM 1628 O O . ASP A 1 212 ? 10.977 10.079 -5.193 1.00 95.94 212 ASP A O 1
ATOM 1632 N N . PRO A 1 213 ? 9.319 10.390 -6.680 1.00 94.88 213 PRO A N 1
ATOM 1633 C CA . PRO A 1 213 ? 9.388 11.852 -6.674 1.00 94.88 213 PRO A CA 1
ATOM 1634 C C . PRO A 1 213 ? 9.066 12.501 -5.317 1.00 94.88 213 PRO A C 1
ATOM 1636 O O . PRO A 1 213 ? 9.329 13.690 -5.134 1.00 94.88 213 PRO A O 1
ATOM 1639 N N . TYR A 1 214 ? 8.519 11.749 -4.360 1.00 96.00 214 TYR A N 1
ATOM 1640 C CA . TYR A 1 214 ? 8.335 12.200 -2.978 1.00 96.00 214 TYR A CA 1
ATOM 1641 C C . TYR A 1 214 ? 9.489 11.798 -2.059 1.00 96.00 214 TYR A C 1
ATOM 1643 O O . TYR A 1 214 ? 9.487 12.169 -0.888 1.00 96.00 214 TYR A O 1
ATOM 1651 N N . SER A 1 215 ? 10.495 11.079 -2.564 1.00 96.25 215 SER A N 1
ATOM 1652 C CA . SER A 1 215 ? 11.686 10.722 -1.790 1.00 96.25 215 SER A CA 1
ATOM 1653 C C . SER A 1 215 ? 12.435 11.967 -1.314 1.00 96.25 215 SER A C 1
ATOM 1655 O O . SER A 1 215 ? 12.531 12.980 -2.011 1.00 96.25 215 SER A O 1
ATOM 1657 N N . SER A 1 216 ? 13.006 11.871 -0.119 1.00 96.25 216 SER A N 1
ATOM 1658 C CA . SER A 1 216 ? 13.829 12.913 0.498 1.00 96.25 216 SER A CA 1
ATOM 1659 C C . SER A 1 216 ? 15.087 12.265 1.084 1.00 96.25 216 SER A C 1
ATOM 1661 O O . SER A 1 216 ? 15.110 11.967 2.275 1.00 96.25 216 SER A O 1
ATOM 1663 N N . PRO A 1 217 ? 16.090 11.896 0.261 1.00 94.38 217 PRO A N 1
ATOM 1664 C CA . PRO A 1 217 ? 17.284 11.182 0.729 1.00 94.38 217 PRO A CA 1
ATOM 1665 C C . PRO A 1 217 ? 17.976 11.842 1.931 1.00 94.38 217 PRO A C 1
ATOM 1667 O O . PRO A 1 217 ? 18.425 11.141 2.832 1.00 94.38 217 PRO A O 1
ATOM 1670 N N . GLU A 1 218 ? 17.969 13.172 1.980 1.00 93.81 218 GLU A N 1
ATOM 1671 C CA . GLU A 1 218 ? 18.456 14.008 3.078 1.00 93.81 218 GLU A CA 1
ATOM 1672 C C . GLU A 1 218 ? 17.778 13.721 4.431 1.00 93.81 218 GLU A C 1
ATOM 1674 O O . GLU A 1 218 ? 18.395 13.875 5.481 1.00 93.81 218 GLU A O 1
ATOM 1679 N N . ASP A 1 219 ? 16.534 13.236 4.427 1.00 94.25 219 ASP A N 1
ATOM 1680 C CA . ASP A 1 219 ? 15.772 12.913 5.637 1.00 94.25 219 ASP A CA 1
ATOM 1681 C C . ASP A 1 219 ? 15.888 11.432 6.045 1.00 94.25 219 ASP A C 1
ATOM 1683 O O . ASP A 1 219 ? 15.328 11.024 7.064 1.00 94.25 219 ASP A O 1
ATOM 1687 N N . ALA A 1 220 ? 16.598 10.595 5.277 1.00 93.56 220 ALA A N 1
ATOM 1688 C CA . ALA A 1 220 ? 16.602 9.145 5.482 1.00 93.56 220 ALA A CA 1
ATOM 1689 C C . ALA A 1 220 ? 17.136 8.726 6.864 1.00 93.56 220 ALA A C 1
ATOM 1691 O O . ALA A 1 220 ? 16.535 7.873 7.520 1.00 93.56 220 ALA A O 1
ATOM 1692 N N . GLU A 1 221 ? 18.223 9.338 7.338 1.00 90.88 221 GLU A N 1
ATOM 1693 C CA . GLU A 1 221 ? 18.806 9.032 8.653 1.00 90.88 221 GLU A CA 1
ATOM 1694 C C . GLU A 1 221 ? 17.878 9.441 9.803 1.00 90.88 221 GLU A C 1
ATOM 1696 O O . GLU A 1 221 ? 17.674 8.684 10.762 1.00 90.88 221 GLU A O 1
ATOM 1701 N N . ARG A 1 222 ? 17.246 10.615 9.679 1.00 91.00 222 ARG A N 1
ATOM 1702 C CA . ARG A 1 222 ? 16.252 11.099 10.642 1.00 91.00 222 ARG A CA 1
ATOM 1703 C C . ARG A 1 222 ? 15.051 10.159 10.694 1.00 91.00 222 ARG A C 1
ATOM 1705 O O . ARG A 1 222 ? 14.647 9.746 11.782 1.00 91.00 222 ARG A O 1
ATOM 1712 N N . SER A 1 223 ? 14.500 9.794 9.537 1.00 92.50 223 SER A N 1
ATOM 1713 C CA . SER A 1 223 ? 13.374 8.864 9.449 1.00 92.50 223 SER A CA 1
ATOM 1714 C C . SER A 1 223 ? 13.738 7.490 10.021 1.00 92.50 223 SER A C 1
ATOM 1716 O O . SER A 1 223 ? 12.947 6.915 10.765 1.00 92.50 223 SER A O 1
ATOM 1718 N N . PHE A 1 224 ? 14.947 6.978 9.768 1.00 89.31 224 PHE A N 1
ATOM 1719 C CA . PHE A 1 224 ? 15.416 5.724 10.369 1.00 89.31 224 PHE A CA 1
ATOM 1720 C C . PHE A 1 224 ? 15.482 5.801 11.898 1.00 89.31 224 PHE A C 1
ATOM 1722 O O . PHE A 1 224 ? 14.979 4.910 12.579 1.00 89.31 224 PHE A O 1
ATOM 1729 N N . SER A 1 225 ? 16.031 6.886 12.443 1.00 88.19 225 SER A N 1
ATOM 1730 C CA . SER A 1 225 ? 16.105 7.096 13.895 1.00 88.19 225 SER A CA 1
ATOM 1731 C C . SER A 1 225 ? 14.715 7.138 14.540 1.00 88.19 225 SER A C 1
ATOM 1733 O O . SER A 1 225 ? 14.496 6.547 15.595 1.00 88.19 225 SER A O 1
ATOM 1735 N N . SER A 1 226 ? 13.758 7.797 13.886 1.00 88.06 226 SER A N 1
ATOM 1736 C CA . SER A 1 226 ? 12.361 7.869 14.329 1.00 88.06 226 SER A CA 1
ATOM 1737 C C . SER A 1 226 ? 11.682 6.489 14.300 1.00 88.06 226 SER A C 1
ATOM 1739 O O . SER A 1 226 ? 11.036 6.082 15.263 1.00 88.06 226 SER A O 1
ATOM 1741 N N . LEU A 1 227 ? 11.938 5.689 13.258 1.00 84.00 227 LEU A N 1
ATOM 1742 C CA . LEU A 1 227 ? 11.445 4.312 13.167 1.00 84.00 227 LEU A CA 1
ATOM 1743 C C . LEU A 1 227 ? 11.957 3.415 14.307 1.00 84.00 227 LEU A C 1
ATOM 1745 O O . LEU A 1 227 ? 11.197 2.595 14.826 1.00 84.00 227 LEU A O 1
ATOM 1749 N N . GLN A 1 228 ? 13.232 3.549 14.693 1.00 80.88 228 GLN A N 1
ATOM 1750 C CA . GLN A 1 228 ? 13.799 2.780 15.808 1.00 80.88 228 GLN A CA 1
ATOM 1751 C C . GLN A 1 228 ? 13.154 3.172 17.139 1.00 80.88 228 GLN A C 1
ATOM 1753 O O . GLN A 1 228 ? 12.684 2.299 17.864 1.00 80.88 228 GLN A O 1
ATOM 1758 N N . LYS A 1 229 ? 13.002 4.475 17.403 1.00 79.19 229 LYS A N 1
ATOM 1759 C CA . LYS A 1 229 ? 12.292 4.964 18.596 1.00 79.19 229 LYS A CA 1
ATOM 1760 C C . LYS A 1 229 ? 10.867 4.430 18.673 1.00 79.19 229 LYS A C 1
ATOM 1762 O O . LYS A 1 229 ? 10.424 4.038 19.747 1.00 79.19 229 LYS A O 1
ATOM 1767 N N . HIS A 1 230 ? 10.142 4.380 17.557 1.00 71.50 230 HIS A N 1
ATOM 1768 C CA . HIS A 1 230 ? 8.794 3.816 17.548 1.00 71.50 230 HIS A CA 1
ATOM 1769 C C . HIS A 1 230 ? 8.790 2.317 17.884 1.00 71.50 230 HIS A C 1
ATOM 1771 O O . HIS A 1 230 ? 7.958 1.858 18.667 1.00 71.50 230 HIS A O 1
ATOM 1777 N N . ARG A 1 231 ? 9.748 1.549 17.348 1.00 68.69 231 ARG A N 1
ATOM 1778 C CA . ARG A 1 231 ? 9.921 0.127 17.691 1.00 68.69 231 ARG A CA 1
ATOM 1779 C C . ARG A 1 231 ? 10.209 -0.092 19.177 1.00 68.69 231 ARG A C 1
ATOM 1781 O O . ARG A 1 231 ? 9.729 -1.083 19.721 1.00 68.69 231 ARG A O 1
ATOM 1788 N N . GLU A 1 232 ? 10.953 0.818 19.799 1.00 63.44 232 GLU A N 1
ATOM 1789 C CA . GLU A 1 232 ? 11.285 0.809 21.231 1.00 63.44 232 GLU A CA 1
ATOM 1790 C C . GLU A 1 232 ? 10.119 1.278 22.119 1.00 63.44 232 GLU A C 1
ATOM 1792 O O . GLU A 1 232 ? 9.924 0.747 23.208 1.00 63.44 232 GLU A O 1
ATOM 1797 N N . LYS A 1 233 ? 9.326 2.257 21.656 1.00 58.94 233 LYS A N 1
ATOM 1798 C CA . LYS A 1 233 ? 8.162 2.817 22.369 1.00 58.94 233 LYS A CA 1
ATOM 1799 C C . LYS A 1 233 ? 6.916 1.945 22.310 1.00 58.94 233 LYS A C 1
ATOM 1801 O O . LYS A 1 233 ? 6.010 2.156 23.118 1.00 58.94 233 LYS A O 1
ATOM 1806 N N . MET A 1 234 ? 6.823 1.006 21.363 1.00 56.47 234 MET A N 1
ATOM 1807 C CA . MET A 1 234 ? 5.786 -0.020 21.446 1.00 56.47 234 MET A CA 1
ATOM 1808 C C . MET A 1 234 ? 5.913 -0.658 22.830 1.00 56.47 234 MET A C 1
ATOM 1810 O O . MET A 1 234 ? 7.009 -1.119 23.150 1.00 56.47 234 MET A O 1
ATOM 1814 N N . PRO A 1 235 ? 4.849 -0.637 23.660 1.00 46.81 235 PRO A N 1
ATOM 1815 C CA . PRO A 1 235 ? 4.949 -1.051 25.054 1.00 46.81 235 PRO A CA 1
ATOM 1816 C C . PRO A 1 235 ? 5.655 -2.397 25.101 1.00 46.81 235 PRO A C 1
ATOM 1818 O O . PRO A 1 235 ? 5.349 -3.241 24.250 1.00 46.81 235 PRO A O 1
ATOM 1821 N N . SER A 1 236 ? 6.593 -2.583 26.041 1.00 46.75 236 SER A N 1
ATOM 1822 C CA . SER A 1 236 ? 7.187 -3.895 26.280 1.00 46.75 236 SER A CA 1
ATOM 1823 C C . SER A 1 236 ? 6.027 -4.839 26.565 1.00 46.75 236 SER A C 1
ATOM 1825 O O . SER A 1 236 ? 5.400 -4.834 27.628 1.00 46.75 236 SER A O 1
ATOM 1827 N N . LYS A 1 237 ? 5.597 -5.547 25.519 1.00 59.66 237 LYS A N 1
ATOM 1828 C CA . LYS A 1 237 ? 4.450 -6.424 25.634 1.00 59.66 237 LYS A CA 1
ATOM 1829 C C . LYS A 1 237 ? 4.896 -7.495 26.601 1.00 59.66 237 LYS A C 1
ATOM 1831 O O . LYS A 1 237 ? 6.031 -7.967 26.517 1.00 59.66 237 LYS A O 1
ATOM 1836 N N . LYS A 1 238 ? 4.013 -7.816 27.552 1.00 69.25 238 LYS A N 1
ATOM 1837 C CA . LYS A 1 238 ? 4.237 -8.914 28.490 1.00 69.25 238 LYS A CA 1
ATOM 1838 C C . LYS A 1 238 ? 4.832 -10.084 27.699 1.00 69.25 238 LYS A C 1
ATOM 1840 O O . LYS A 1 238 ? 4.300 -10.360 26.618 1.00 69.25 238 LYS A O 1
ATOM 1845 N N . PRO A 1 239 ? 5.910 -10.713 28.196 1.00 80.56 239 PRO A N 1
ATOM 1846 C CA . PRO A 1 239 ? 6.556 -11.800 27.480 1.00 80.56 239 PRO A CA 1
ATOM 1847 C C . PRO A 1 239 ? 5.493 -12.809 27.059 1.00 80.56 239 PRO A C 1
ATOM 1849 O O . PRO A 1 239 ? 4.593 -13.143 27.841 1.00 80.56 239 PRO A O 1
ATOM 1852 N N . ILE A 1 240 ? 5.546 -13.199 25.787 1.00 88.44 240 ILE A N 1
ATOM 1853 C CA . ILE A 1 240 ? 4.555 -14.085 25.188 1.00 88.44 240 ILE A CA 1
ATOM 1854 C C . ILE A 1 240 ? 4.745 -15.443 25.849 1.00 88.44 240 ILE A C 1
ATOM 1856 O O . ILE A 1 240 ? 5.705 -16.144 25.558 1.00 88.44 240 ILE A O 1
ATOM 1860 N N . LYS A 1 241 ? 3.851 -15.785 26.780 1.00 91.12 241 LYS A N 1
ATOM 1861 C CA . LYS A 1 24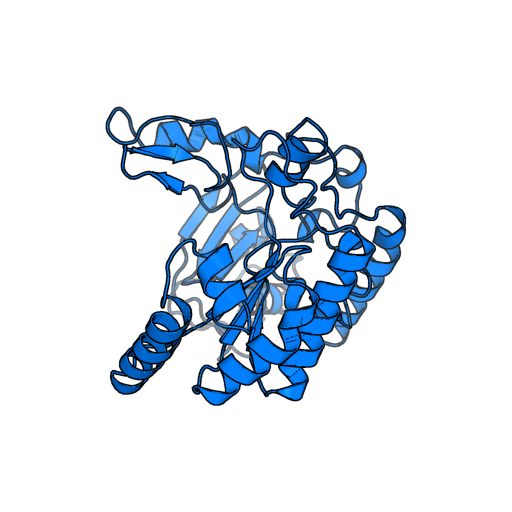1 ? 3.936 -17.049 27.517 1.00 91.12 241 LYS A CA 1
ATOM 1862 C C . LYS A 1 241 ? 3.704 -18.222 26.583 1.00 91.12 241 LYS A C 1
ATOM 1864 O O . LYS A 1 241 ? 4.526 -19.126 26.515 1.00 91.12 241 LYS A O 1
ATOM 1869 N N . ASP A 1 242 ? 2.604 -18.131 25.847 1.00 93.81 242 ASP A N 1
ATOM 1870 C CA . ASP A 1 242 ? 2.142 -19.151 24.932 1.00 93.81 242 ASP A CA 1
ATOM 1871 C C . ASP A 1 242 ? 1.801 -18.524 23.579 1.00 93.81 242 ASP A C 1
ATOM 1873 O O . ASP A 1 242 ? 1.307 -17.395 23.487 1.00 93.81 242 ASP A O 1
ATOM 1877 N N . PHE A 1 243 ? 2.015 -19.283 22.513 1.00 94.69 243 PHE A N 1
ATOM 1878 C CA . PHE A 1 243 ? 1.628 -18.909 21.163 1.00 94.69 243 PHE A CA 1
ATOM 1879 C C . PHE A 1 243 ? 1.181 -20.127 20.353 1.00 94.69 243 PHE A C 1
ATOM 1881 O O . PHE A 1 243 ? 1.464 -21.277 20.686 1.00 94.69 243 PHE A O 1
ATOM 1888 N N . GLU A 1 244 ? 0.438 -19.865 19.282 1.00 94.94 244 GLU A N 1
ATOM 1889 C CA . GLU A 1 244 ? -0.099 -20.889 18.387 1.00 94.94 244 GLU A CA 1
ATOM 1890 C C . GLU A 1 244 ? -0.077 -20.377 16.942 1.00 94.94 244 GLU A C 1
ATOM 1892 O O . GLU A 1 244 ? -0.428 -19.222 16.681 1.00 94.94 244 GLU A O 1
ATOM 1897 N N . ILE A 1 245 ? 0.272 -21.240 15.988 1.00 93.69 245 ILE A N 1
ATOM 1898 C CA . ILE A 1 245 ? 0.119 -20.956 14.557 1.00 93.69 245 ILE A CA 1
ATOM 1899 C C . ILE A 1 245 ? -1.190 -21.567 14.066 1.00 93.69 245 ILE A C 1
ATOM 1901 O O . ILE A 1 245 ? -1.412 -22.766 14.205 1.00 93.69 245 ILE A O 1
ATOM 1905 N N . LYS A 1 246 ? -2.053 -20.756 13.446 1.00 92.56 246 LYS A N 1
ATOM 1906 C CA . LYS A 1 246 ? -3.353 -21.222 12.926 1.00 92.56 246 LYS A CA 1
ATOM 1907 C C . LYS A 1 246 ? -3.293 -21.817 11.529 1.00 92.56 246 LYS A C 1
ATOM 1909 O O . LYS A 1 246 ? -4.017 -22.755 11.232 1.00 92.56 246 LYS A O 1
ATOM 1914 N N . SER A 1 247 ? -2.488 -21.225 10.660 1.00 93.25 247 SER A N 1
ATOM 1915 C CA . SER A 1 247 ? -2.271 -21.682 9.290 1.00 93.25 247 SER A CA 1
ATOM 1916 C C . SER A 1 247 ? -1.218 -20.792 8.658 1.00 93.25 247 SER A C 1
ATOM 1918 O O . SER A 1 247 ? -1.239 -19.580 8.888 1.00 93.25 247 SER A O 1
ATOM 1920 N N . TYR A 1 248 ? -0.384 -21.349 7.792 1.00 94.50 248 TYR A N 1
ATOM 1921 C CA . TYR A 1 248 ? 0.432 -20.548 6.897 1.00 94.50 248 TYR A CA 1
ATOM 1922 C C . TYR A 1 248 ? 0.678 -21.282 5.582 1.00 94.50 248 TYR A C 1
ATOM 1924 O O . TYR A 1 248 ? 0.567 -22.502 5.490 1.00 94.50 248 TYR A O 1
ATOM 1932 N N . ARG A 1 249 ? 1.004 -20.517 4.546 1.00 93.81 249 ARG A N 1
ATOM 1933 C CA . ARG A 1 249 ? 1.594 -21.004 3.299 1.00 93.81 249 ARG A CA 1
ATOM 1934 C C . ARG A 1 249 ? 2.881 -20.239 3.070 1.00 93.81 249 ARG A C 1
ATOM 1936 O O . ARG A 1 249 ? 3.030 -19.121 3.565 1.00 93.81 249 ARG A O 1
ATOM 1943 N N . TYR A 1 250 ? 3.790 -20.814 2.301 1.00 94.25 250 TYR A N 1
ATOM 1944 C CA . TYR A 1 250 ? 5.050 -20.160 1.999 1.00 94.25 250 TYR A CA 1
ATOM 1945 C C . TYR A 1 250 ? 5.457 -20.349 0.542 1.00 94.25 250 TYR A C 1
ATOM 1947 O O . TYR A 1 250 ? 4.995 -21.264 -0.142 1.00 94.25 250 TYR A O 1
ATOM 1955 N N . ARG A 1 251 ? 6.336 -19.466 0.074 1.00 91.94 251 ARG A N 1
ATOM 1956 C CA . ARG A 1 251 ? 7.004 -19.570 -1.222 1.00 91.94 251 ARG A CA 1
ATOM 1957 C C . ARG A 1 251 ? 8.460 -19.149 -1.067 1.00 91.94 251 ARG A C 1
ATOM 1959 O O . ARG A 1 251 ? 8.732 -18.104 -0.475 1.00 91.94 251 ARG A O 1
ATOM 1966 N N . ARG A 1 252 ? 9.375 -19.967 -1.589 1.00 91.00 252 ARG A N 1
ATOM 1967 C CA . ARG A 1 252 ? 10.807 -19.652 -1.639 1.00 91.00 252 ARG A CA 1
ATOM 1968 C C . ARG A 1 252 ? 11.076 -18.637 -2.752 1.00 91.00 252 ARG A C 1
ATOM 1970 O O . ARG A 1 252 ? 10.484 -18.722 -3.824 1.00 91.00 252 ARG A O 1
ATOM 1977 N N . GLU A 1 253 ? 11.956 -17.694 -2.461 1.00 85.56 253 GLU A N 1
ATOM 1978 C CA . GLU A 1 253 ? 12.373 -16.580 -3.307 1.00 85.56 253 GLU A CA 1
ATOM 1979 C C . GLU A 1 253 ? 13.903 -16.447 -3.271 1.00 85.56 253 GLU A C 1
ATOM 1981 O O . GLU A 1 253 ? 14.519 -16.882 -2.295 1.00 85.56 253 GLU A O 1
ATOM 1986 N N . PRO A 1 254 ? 14.534 -15.785 -4.259 1.00 81.56 254 PRO A N 1
ATOM 1987 C CA . PRO A 1 254 ? 15.972 -15.505 -4.220 1.00 81.56 254 PRO A CA 1
ATOM 1988 C C . PRO A 1 254 ? 16.425 -14.722 -2.975 1.00 81.56 254 PRO A C 1
ATOM 1990 O O . PRO A 1 254 ? 17.564 -14.853 -2.545 1.00 81.56 254 PRO A O 1
ATOM 1993 N N . PHE A 1 255 ? 15.533 -13.923 -2.377 1.00 76.38 255 PHE A N 1
ATOM 1994 C CA . PHE A 1 255 ? 15.812 -13.132 -1.173 1.00 76.38 255 PHE A CA 1
ATOM 1995 C C . PHE A 1 255 ? 15.399 -13.819 0.146 1.00 76.38 255 PHE A C 1
ATOM 1997 O O . PHE A 1 255 ? 15.504 -13.203 1.206 1.00 76.38 255 PHE A O 1
ATOM 2004 N N . GLY A 1 256 ? 14.882 -15.054 0.107 1.00 88.12 256 GLY A N 1
ATOM 2005 C CA . GLY A 1 256 ? 14.424 -15.786 1.292 1.00 88.12 256 GLY A CA 1
ATOM 2006 C C . GLY A 1 256 ? 13.059 -16.448 1.100 1.00 88.12 256 GLY A C 1
ATOM 2007 O O . GLY A 1 256 ? 12.816 -17.141 0.117 1.00 88.12 256 GLY A O 1
ATOM 2008 N N . ILE A 1 257 ? 12.158 -16.286 2.068 1.00 93.00 257 ILE A N 1
ATOM 2009 C CA . ILE A 1 257 ? 10.853 -16.946 2.089 1.00 93.00 257 ILE A CA 1
ATOM 2010 C C . ILE A 1 257 ? 9.752 -15.921 2.328 1.00 93.00 257 ILE A C 1
ATOM 2012 O O . ILE A 1 257 ? 9.765 -15.174 3.305 1.00 93.00 257 ILE A O 1
ATOM 2016 N N . THR A 1 258 ? 8.752 -15.924 1.452 1.00 91.12 258 THR A N 1
ATOM 2017 C CA . THR A 1 258 ? 7.490 -15.218 1.683 1.00 91.12 258 THR A CA 1
ATOM 2018 C C . THR A 1 258 ? 6.535 -16.145 2.423 1.00 91.12 258 THR A C 1
ATOM 2020 O O . THR A 1 258 ? 6.264 -17.244 1.945 1.00 91.12 258 THR A O 1
ATOM 2023 N N . VAL A 1 259 ? 5.997 -15.697 3.557 1.00 92.62 259 VAL A N 1
ATOM 2024 C CA . VAL A 1 259 ? 5.017 -16.417 4.378 1.00 92.62 259 VAL A CA 1
ATOM 2025 C C . VAL A 1 259 ? 3.694 -15.656 4.384 1.00 92.62 259 VAL A C 1
ATOM 2027 O O . VAL A 1 259 ? 3.659 -14.446 4.609 1.00 92.62 259 VAL A O 1
ATOM 2030 N N . LEU A 1 260 ? 2.600 -16.377 4.156 1.00 92.19 260 LEU A N 1
ATOM 2031 C CA . LEU A 1 260 ? 1.229 -15.882 4.233 1.00 92.19 260 LEU A CA 1
ATOM 2032 C C . LEU A 1 260 ? 0.483 -16.654 5.324 1.00 92.19 260 LEU A C 1
ATOM 2034 O O . LEU A 1 260 ? 0.294 -17.860 5.190 1.00 92.19 260 LEU A O 1
ATOM 2038 N N . ALA A 1 261 ? 0.037 -15.964 6.372 1.00 90.62 261 ALA A N 1
ATOM 2039 C CA . ALA A 1 261 ? -0.691 -16.537 7.502 1.00 90.62 261 ALA A CA 1
ATOM 2040 C C . ALA A 1 261 ? -2.007 -15.778 7.715 1.00 90.62 261 ALA A C 1
ATOM 2042 O O . ALA A 1 261 ? -2.028 -14.648 8.206 1.00 90.62 261 ALA A O 1
ATOM 2043 N N . GLY A 1 262 ? -3.126 -16.369 7.287 1.00 87.12 262 GLY A N 1
ATOM 2044 C CA . GLY A 1 262 ? -4.407 -15.663 7.229 1.00 87.12 262 GLY A CA 1
ATOM 2045 C C . GLY A 1 262 ? -4.316 -14.416 6.340 1.00 87.12 262 GLY A C 1
ATOM 2046 O O . GLY A 1 262 ? -4.063 -14.521 5.141 1.00 87.12 262 GLY A O 1
ATOM 2047 N N . LYS A 1 263 ? -4.514 -13.230 6.929 1.00 81.50 263 LYS A N 1
ATOM 2048 C CA . LYS A 1 263 ? -4.362 -11.930 6.241 1.00 81.50 263 LYS A CA 1
ATOM 2049 C C . LYS A 1 263 ? -2.953 -11.340 6.369 1.00 81.50 263 LYS A C 1
ATOM 2051 O O . LYS A 1 263 ? -2.639 -10.358 5.694 1.00 81.50 263 LYS A O 1
ATOM 2056 N N . SER A 1 264 ? -2.121 -11.929 7.222 1.00 84.62 264 SER A N 1
ATOM 2057 C CA . SER A 1 264 ? -0.789 -11.443 7.550 1.00 84.62 264 SER A CA 1
ATOM 2058 C C . SER A 1 264 ? 0.243 -11.943 6.550 1.00 84.62 264 SER A C 1
ATOM 2060 O O . SER A 1 264 ? 0.166 -13.071 6.059 1.00 84.62 264 SER A O 1
ATOM 2062 N N . ARG A 1 265 ? 1.232 -11.100 6.259 1.00 86.62 265 ARG A N 1
ATOM 2063 C CA . ARG A 1 265 ? 2.327 -11.398 5.334 1.00 86.62 265 ARG A CA 1
ATOM 2064 C C . ARG A 1 265 ? 3.652 -11.100 6.010 1.00 86.62 265 ARG A C 1
ATOM 2066 O O . ARG A 1 265 ? 3.810 -10.047 6.623 1.00 86.62 265 ARG A O 1
ATOM 2073 N N . ALA A 1 266 ? 4.603 -12.006 5.856 1.00 87.00 266 ALA A N 1
ATOM 2074 C CA . ALA A 1 266 ? 5.935 -11.875 6.417 1.00 87.00 266 ALA A CA 1
ATOM 2075 C C . ALA A 1 266 ? 6.997 -12.349 5.431 1.00 87.00 266 ALA A C 1
ATOM 2077 O O . ALA A 1 266 ? 6.740 -13.192 4.574 1.00 87.00 266 ALA A O 1
ATOM 2078 N N . PHE A 1 267 ? 8.202 -11.817 5.590 1.00 87.19 267 PHE A N 1
ATOM 2079 C CA . PHE A 1 267 ? 9.383 -12.257 4.863 1.00 87.19 267 PHE A CA 1
ATOM 2080 C C . PHE A 1 267 ? 10.382 -12.782 5.884 1.00 87.19 267 PHE A C 1
ATOM 2082 O O . PHE A 1 267 ? 10.696 -12.081 6.849 1.00 87.19 267 PHE A O 1
ATOM 2089 N N . LEU A 1 268 ? 10.821 -14.020 5.694 1.00 88.50 268 LEU A N 1
ATOM 2090 C CA . LEU A 1 268 ? 11.774 -14.705 6.556 1.00 88.50 268 LEU A CA 1
ATOM 2091 C C . LEU A 1 268 ? 13.026 -15.039 5.749 1.00 88.50 268 LEU A C 1
ATOM 2093 O O . LEU A 1 268 ? 12.942 -15.346 4.562 1.00 88.50 268 LEU A O 1
ATOM 2097 N N . ASN A 1 269 ? 14.181 -14.991 6.401 1.00 89.62 269 ASN A N 1
ATOM 2098 C CA . ASN A 1 269 ? 15.375 -15.652 5.885 1.00 89.62 269 ASN A CA 1
ATOM 2099 C C . ASN A 1 269 ? 15.264 -17.171 6.115 1.00 89.62 269 ASN A C 1
ATOM 2101 O O . ASN A 1 269 ? 14.331 -17.641 6.772 1.00 89.62 269 ASN A O 1
ATOM 2105 N N . ASP A 1 270 ? 16.226 -17.935 5.597 1.00 90.25 270 ASP A N 1
ATOM 2106 C CA . ASP A 1 270 ? 16.235 -19.393 5.750 1.00 90.25 270 ASP A CA 1
ATOM 2107 C C . ASP A 1 270 ? 16.193 -19.822 7.218 1.00 90.25 270 ASP A C 1
ATOM 2109 O O . ASP A 1 270 ? 15.335 -20.611 7.591 1.00 90.25 270 ASP A O 1
ATOM 2113 N N . ALA A 1 271 ? 17.032 -19.234 8.075 1.00 89.88 271 ALA A N 1
ATOM 2114 C CA . ALA A 1 271 ? 17.089 -19.585 9.495 1.00 89.88 271 ALA A CA 1
ATOM 2115 C C . ALA A 1 271 ? 15.738 -19.396 10.212 1.00 89.88 271 ALA A C 1
ATOM 2117 O O . ALA A 1 271 ? 15.268 -20.291 10.913 1.00 89.88 271 ALA A O 1
ATOM 2118 N N . GLY A 1 272 ? 15.071 -18.258 9.996 1.00 91.06 272 GLY A N 1
ATOM 2119 C CA . GLY A 1 272 ? 13.754 -18.003 10.574 1.00 91.06 272 GLY A CA 1
ATOM 2120 C C . GLY A 1 272 ? 12.670 -18.923 10.008 1.00 91.06 272 GLY A C 1
ATOM 2121 O O . GLY A 1 272 ? 11.733 -19.282 10.719 1.00 91.06 272 GLY A O 1
ATOM 2122 N N . PHE A 1 273 ? 12.790 -19.334 8.745 1.00 93.44 273 PHE A N 1
ATOM 2123 C CA . PHE A 1 273 ? 11.861 -20.283 8.143 1.00 93.44 273 PHE A CA 1
ATOM 2124 C C . PHE A 1 273 ? 12.073 -21.721 8.637 1.00 93.44 273 PHE A C 1
ATOM 2126 O O . PHE A 1 273 ? 11.096 -22.431 8.864 1.00 93.44 273 PHE A O 1
ATOM 2133 N N . GLU A 1 274 ? 13.316 -22.147 8.864 1.00 93.06 274 GLU A N 1
ATOM 2134 C CA . GLU A 1 274 ? 13.617 -23.451 9.465 1.00 93.06 274 GLU A CA 1
ATOM 2135 C C . GLU A 1 274 ? 13.042 -23.568 10.881 1.00 93.06 274 GLU A C 1
ATOM 2137 O O . GLU A 1 274 ? 12.452 -24.595 11.208 1.00 93.06 274 GLU A O 1
ATOM 2142 N N . LEU A 1 275 ? 13.113 -22.503 11.689 1.00 93.75 275 LEU A N 1
ATOM 2143 C CA . LEU A 1 275 ? 12.409 -22.453 12.976 1.00 93.75 275 LEU A CA 1
ATOM 2144 C C . LEU A 1 275 ? 10.888 -22.525 12.800 1.00 93.75 275 LEU A C 1
ATOM 2146 O O . LEU A 1 275 ? 10.222 -23.286 13.497 1.00 93.75 275 LEU A O 1
ATOM 2150 N N . LEU A 1 276 ? 10.327 -21.772 11.845 1.00 93.81 276 LEU A N 1
ATOM 2151 C CA . LEU A 1 276 ? 8.884 -21.774 11.590 1.00 93.81 276 LEU A CA 1
ATOM 2152 C C . LEU A 1 276 ? 8.359 -23.171 11.221 1.00 93.81 276 LEU A C 1
ATOM 2154 O O . LEU A 1 276 ? 7.265 -23.539 11.639 1.00 93.81 276 LEU A O 1
ATOM 2158 N N . LYS A 1 277 ? 9.127 -23.961 10.463 1.00 94.31 277 LYS A N 1
ATOM 2159 C CA . LYS A 1 277 ? 8.742 -25.326 10.067 1.00 94.31 277 LYS A CA 1
ATOM 2160 C C . LYS A 1 277 ? 8.686 -26.321 11.226 1.00 94.31 277 LYS A C 1
ATOM 2162 O O . LYS A 1 277 ? 8.007 -27.331 11.093 1.00 94.31 277 LYS A O 1
ATOM 2167 N N . GLN A 1 278 ? 9.379 -26.055 12.332 1.00 94.56 278 GLN A N 1
ATOM 2168 C CA . GLN A 1 278 ? 9.314 -26.901 13.531 1.00 94.56 278 GLN A CA 1
ATOM 2169 C C . GLN A 1 278 ? 8.002 -26.710 14.310 1.00 94.56 278 GLN A C 1
ATOM 2171 O O . GLN A 1 278 ? 7.683 -27.503 15.193 1.00 94.56 278 GLN A O 1
ATOM 2176 N N . LEU A 1 279 ? 7.245 -25.653 14.000 1.00 93.69 279 LEU A N 1
ATOM 2177 C CA . LEU A 1 279 ? 6.000 -25.306 14.670 1.00 93.69 279 LEU A CA 1
ATOM 2178 C C . LEU A 1 279 ? 4.808 -25.916 13.927 1.00 93.69 279 LEU A C 1
ATOM 2180 O O . LEU A 1 279 ? 4.453 -25.495 12.821 1.00 93.69 279 LEU A O 1
ATOM 2184 N N . GLU A 1 280 ? 4.157 -26.888 14.558 1.00 93.69 280 GLU A N 1
ATOM 2185 C CA . GLU A 1 280 ? 2.955 -27.519 14.028 1.00 93.69 280 GLU A CA 1
ATOM 2186 C C . GLU A 1 280 ? 1.735 -26.605 14.169 1.00 93.69 280 GLU A C 1
ATOM 2188 O O . GLU A 1 280 ? 1.519 -25.922 15.176 1.00 93.69 280 GLU A O 1
ATOM 2193 N N . VAL A 1 281 ? 0.903 -26.601 13.129 1.00 94.12 281 VAL A N 1
ATOM 2194 C CA . VAL A 1 281 ? -0.337 -25.826 13.102 1.00 94.12 281 VAL A CA 1
ATOM 2195 C C . VAL A 1 281 ? -1.324 -26.377 14.134 1.00 94.12 281 VAL A C 1
ATOM 2197 O O . VAL A 1 281 ? -1.560 -27.578 14.199 1.00 94.12 281 VAL A O 1
ATOM 2200 N N . GLY A 1 282 ? -1.942 -25.489 14.915 1.00 92.94 282 GLY A N 1
ATOM 2201 C CA . GLY A 1 282 ? -2.925 -25.848 15.942 1.00 92.94 282 GLY A CA 1
ATOM 2202 C C . GLY A 1 282 ? -2.322 -26.262 17.286 1.00 92.94 282 GLY A C 1
ATOM 2203 O O . GLY A 1 282 ? -3.061 -26.434 18.256 1.00 92.94 282 GLY A O 1
ATOM 2204 N N . ILE A 1 283 ? -0.995 -26.385 17.374 1.00 95.44 283 ILE A N 1
ATOM 2205 C CA . ILE A 1 283 ? -0.295 -26.731 18.609 1.00 95.44 283 ILE A CA 1
ATOM 2206 C C . ILE A 1 283 ? 0.128 -25.461 19.345 1.00 95.44 283 ILE A C 1
ATOM 2208 O O . ILE A 1 283 ? 0.580 -24.478 18.752 1.00 95.44 283 ILE A O 1
ATOM 2212 N N . ARG A 1 284 ? -0.039 -25.489 20.670 1.00 95.88 284 ARG A N 1
ATOM 2213 C CA . ARG A 1 284 ? 0.435 -24.436 21.564 1.00 95.88 284 ARG A CA 1
ATOM 2214 C C . ARG A 1 284 ? 1.888 -24.701 21.956 1.00 95.88 284 ARG A C 1
ATOM 2216 O O . ARG A 1 284 ? 2.231 -25.823 22.338 1.00 95.88 284 ARG A O 1
ATOM 2223 N N . TYR A 1 285 ? 2.695 -23.653 21.887 1.00 95.88 285 TYR A N 1
ATOM 2224 C CA . TYR A 1 285 ? 4.106 -23.637 22.262 1.00 95.88 285 TYR A CA 1
ATOM 2225 C C . TYR A 1 285 ? 4.382 -22.468 23.204 1.00 95.88 285 TYR A C 1
ATOM 2227 O O . TYR A 1 285 ? 3.632 -21.493 23.212 1.00 95.88 285 TYR A O 1
ATOM 2235 N N . SER A 1 286 ? 5.486 -22.548 23.938 1.00 94.50 286 SER A N 1
ATOM 2236 C CA . SER A 1 286 ? 6.084 -21.429 24.671 1.00 94.50 286 SER A CA 1
ATOM 2237 C C . SER A 1 286 ? 7.480 -21.118 24.106 1.00 94.50 286 SER A C 1
ATOM 2239 O O . SER A 1 286 ? 8.070 -21.981 23.449 1.00 94.50 286 SER A O 1
ATOM 2241 N N . PRO A 1 287 ? 8.046 -19.912 24.311 1.00 91.94 287 PRO A N 1
ATOM 2242 C CA . PRO A 1 287 ? 9.401 -19.599 23.838 1.00 91.94 287 PRO A CA 1
ATOM 2243 C C . PRO A 1 287 ? 10.464 -20.592 24.339 1.00 91.94 287 PRO A C 1
ATOM 2245 O O . PRO A 1 287 ? 11.375 -20.952 23.607 1.00 91.94 287 PRO A O 1
ATOM 2248 N N . GLY A 1 288 ? 10.301 -21.134 25.551 1.00 91.50 288 GLY A N 1
ATOM 2249 C CA . GLY A 1 288 ? 11.200 -22.143 26.128 1.00 91.50 288 GLY A CA 1
ATOM 2250 C C . GLY A 1 288 ? 10.884 -23.601 25.766 1.00 91.50 288 GLY A C 1
ATOM 2251 O O . GLY A 1 288 ? 11.388 -24.508 26.432 1.00 91.50 288 GLY A O 1
ATOM 2252 N N . ASP A 1 289 ? 10.019 -23.862 24.782 1.00 92.69 289 ASP A N 1
ATOM 2253 C CA . ASP A 1 289 ? 9.570 -25.219 24.469 1.00 92.69 289 ASP A CA 1
ATOM 2254 C C . ASP A 1 289 ? 10.708 -26.089 23.914 1.00 92.69 289 ASP A C 1
ATOM 2256 O O . ASP A 1 289 ? 11.301 -25.795 22.876 1.00 92.69 289 ASP A O 1
ATOM 2260 N N . LYS A 1 290 ? 10.991 -27.199 24.605 1.00 91.94 290 LYS A N 1
ATOM 2261 C CA . LYS A 1 290 ? 12.094 -28.118 24.281 1.00 91.94 290 LYS A CA 1
ATOM 2262 C C . LYS A 1 290 ? 11.883 -28.907 22.989 1.00 91.94 290 LYS A C 1
ATOM 2264 O O . LYS A 1 290 ? 12.825 -29.537 22.515 1.00 91.94 290 LYS A O 1
ATOM 2269 N N . ARG A 1 291 ? 10.667 -28.908 22.431 1.00 93.56 291 ARG A N 1
ATOM 2270 C CA . ARG A 1 291 ? 10.383 -29.519 21.124 1.00 93.56 291 ARG A CA 1
ATOM 2271 C C . ARG A 1 291 ? 11.020 -28.731 19.977 1.00 93.56 291 ARG A C 1
ATOM 2273 O O . ARG A 1 291 ? 11.183 -29.284 18.896 1.00 93.56 291 ARG A O 1
ATOM 2280 N N . ILE A 1 292 ? 11.374 -27.466 20.211 1.00 92.31 292 ILE A N 1
ATOM 2281 C CA . ILE A 1 292 ? 11.934 -26.559 19.211 1.00 92.31 292 ILE A CA 1
ATOM 2282 C C . ILE A 1 292 ? 13.446 -26.447 19.415 1.00 92.31 292 ILE A C 1
ATOM 2284 O O . ILE A 1 292 ? 13.943 -26.177 20.509 1.00 92.31 292 ILE A O 1
ATOM 2288 N N . GLN A 1 293 ? 14.193 -26.625 18.334 1.00 93.50 293 GLN A N 1
ATOM 2289 C CA . GLN A 1 293 ? 15.635 -26.436 18.282 1.00 93.50 293 GLN A CA 1
ATOM 2290 C C . GLN A 1 293 ? 15.953 -24.983 17.912 1.00 93.50 293 GLN A C 1
ATOM 2292 O O . GLN A 1 293 ? 16.075 -24.640 16.737 1.00 93.50 293 GLN A O 1
ATOM 2297 N N . TRP A 1 294 ? 16.093 -24.132 18.931 1.00 88.56 294 TRP A N 1
ATOM 2298 C CA . TRP A 1 294 ? 16.355 -22.693 18.776 1.00 88.56 294 TRP A CA 1
ATOM 2299 C C . TRP A 1 294 ? 17.764 -22.355 18.264 1.00 88.56 294 TRP A C 1
ATOM 2301 O O . TRP A 1 294 ? 17.968 -21.324 17.622 1.00 88.56 294 TRP A O 1
ATOM 2311 N N . GLY A 1 295 ? 18.748 -23.220 18.522 1.00 87.38 295 GLY A N 1
ATOM 2312 C CA . GLY A 1 295 ? 20.143 -22.963 18.161 1.00 87.38 295 GLY A CA 1
ATOM 2313 C C . GLY A 1 295 ? 20.688 -21.712 18.858 1.00 87.38 295 GLY A C 1
ATOM 2314 O O . GLY A 1 295 ? 20.619 -21.604 20.078 1.00 87.38 295 GLY A O 1
ATOM 2315 N N . THR A 1 296 ? 21.238 -20.773 18.084 1.00 85.06 296 THR A N 1
ATOM 2316 C CA . THR A 1 296 ? 21.747 -19.478 18.577 1.00 85.06 296 THR A CA 1
ATOM 2317 C C . THR A 1 296 ? 20.704 -18.360 18.549 1.00 85.06 296 THR A C 1
ATOM 2319 O O . THR A 1 296 ? 21.014 -17.225 18.910 1.00 85.06 296 THR A O 1
ATOM 2322 N N . ILE A 1 297 ? 19.487 -18.645 18.079 1.00 84.75 297 ILE A N 1
ATOM 2323 C CA . ILE A 1 297 ? 18.433 -17.643 17.942 1.00 84.75 297 ILE A CA 1
ATOM 2324 C C . ILE A 1 297 ? 17.759 -17.441 19.296 1.00 84.75 297 ILE A C 1
ATOM 2326 O O . ILE A 1 297 ? 17.340 -18.394 19.949 1.00 84.75 297 ILE A O 1
ATOM 2330 N N . ASP A 1 298 ? 17.623 -16.178 19.689 1.00 89.44 298 ASP A N 1
ATOM 2331 C CA . ASP A 1 298 ? 16.855 -15.789 20.863 1.00 89.44 298 ASP A CA 1
ATOM 2332 C C . ASP A 1 298 ? 15.369 -16.131 20.664 1.00 89.44 298 ASP A C 1
ATOM 2334 O O . ASP A 1 298 ? 14.696 -15.586 19.780 1.00 89.44 298 ASP A O 1
ATOM 2338 N N . SER A 1 299 ? 14.880 -17.087 21.458 1.00 91.56 299 SER A N 1
ATOM 2339 C CA . SER A 1 299 ? 13.529 -17.641 21.311 1.00 91.56 299 SER A CA 1
ATOM 2340 C C . SER A 1 299 ? 12.441 -16.585 21.511 1.00 91.56 299 SER A C 1
ATOM 2342 O O . SER A 1 299 ? 11.507 -16.511 20.711 1.00 91.56 299 SER A O 1
ATOM 2344 N N . ASP A 1 300 ? 12.594 -15.709 22.505 1.00 89.25 300 ASP A N 1
ATOM 2345 C CA . ASP A 1 300 ? 11.637 -14.645 22.803 1.00 89.25 300 ASP A CA 1
ATOM 2346 C C . ASP A 1 300 ? 11.543 -13.642 21.647 1.00 89.25 300 ASP A C 1
ATOM 2348 O O . ASP A 1 300 ? 10.444 -13.313 21.196 1.00 89.25 300 ASP A O 1
ATOM 2352 N N . SER A 1 301 ? 12.682 -13.213 21.099 1.00 87.25 301 SER A N 1
ATOM 2353 C CA . SER A 1 301 ? 12.760 -12.319 19.940 1.00 87.25 301 SER A CA 1
ATOM 2354 C C . SER A 1 301 ? 12.147 -12.940 18.685 1.00 87.25 301 SER A C 1
ATOM 2356 O O . SER A 1 301 ? 11.419 -12.268 17.943 1.00 87.25 301 SER A O 1
ATOM 2358 N N . PHE A 1 302 ? 12.376 -14.235 18.441 1.00 90.19 302 PHE A N 1
ATOM 2359 C CA . PHE A 1 302 ? 11.741 -14.927 17.321 1.00 90.19 302 PHE A CA 1
ATOM 2360 C C . PHE A 1 302 ? 10.220 -14.996 17.488 1.00 90.19 302 PHE A C 1
ATOM 2362 O O . PHE A 1 302 ? 9.489 -14.635 16.560 1.00 90.19 302 PHE A O 1
ATOM 2369 N N . VAL A 1 303 ? 9.745 -15.426 18.663 1.00 91.81 303 VAL A N 1
ATOM 2370 C CA . VAL A 1 303 ? 8.313 -15.564 18.970 1.00 91.81 303 VAL A CA 1
ATOM 2371 C C . VAL A 1 303 ? 7.608 -14.213 18.876 1.00 91.81 303 VAL A C 1
ATOM 2373 O O . VAL A 1 303 ? 6.597 -14.093 18.178 1.00 91.81 303 VAL A O 1
ATOM 2376 N N . ASP A 1 304 ? 8.170 -13.171 19.488 1.00 88.38 304 ASP A N 1
ATOM 2377 C CA . ASP A 1 304 ? 7.687 -11.797 19.344 1.00 88.38 304 ASP A CA 1
ATOM 2378 C C . ASP A 1 304 ? 7.657 -11.381 17.868 1.00 88.38 304 ASP A C 1
ATOM 2380 O O . ASP A 1 304 ? 6.649 -10.873 17.372 1.00 88.38 304 ASP A O 1
ATOM 2384 N N . GLY A 1 305 ? 8.710 -11.702 17.118 1.00 87.38 305 GLY A N 1
ATOM 2385 C CA . GLY A 1 305 ? 8.810 -11.430 15.695 1.00 87.38 305 GLY A CA 1
ATOM 2386 C C . GLY A 1 305 ? 7.695 -12.062 14.854 1.00 87.38 305 GLY A C 1
ATOM 2387 O O . GLY A 1 305 ? 7.148 -11.381 13.976 1.00 87.38 305 GLY A O 1
ATOM 2388 N N . ILE A 1 306 ? 7.359 -13.335 15.071 1.00 90.62 306 ILE A N 1
ATOM 2389 C CA . ILE A 1 306 ? 6.311 -14.029 14.305 1.00 90.62 306 ILE A CA 1
ATOM 2390 C C . ILE A 1 306 ? 4.903 -13.635 14.767 1.00 90.62 306 ILE A C 1
ATOM 2392 O O . ILE A 1 306 ? 3.998 -13.545 13.935 1.00 90.62 306 ILE A O 1
ATOM 2396 N N . VAL A 1 307 ? 4.711 -13.311 16.049 1.00 89.94 307 VAL A N 1
ATOM 2397 C CA . VAL A 1 307 ? 3.429 -12.815 16.572 1.00 89.94 307 VAL A CA 1
ATOM 2398 C C . VAL A 1 307 ? 3.152 -11.391 16.090 1.00 89.94 307 VAL A C 1
ATOM 2400 O O . VAL A 1 307 ? 2.059 -11.113 15.597 1.00 89.94 307 VAL A O 1
ATOM 2403 N N . ARG A 1 308 ? 4.141 -10.488 16.123 1.00 83.31 308 ARG A N 1
ATOM 2404 C CA . ARG A 1 308 ? 4.000 -9.116 15.591 1.00 83.31 308 ARG A CA 1
ATOM 2405 C C . ARG A 1 308 ? 3.684 -9.094 14.104 1.00 83.31 308 ARG A C 1
ATOM 2407 O O . ARG A 1 308 ? 2.930 -8.244 13.645 1.00 83.31 308 ARG A O 1
ATOM 2414 N N . ARG A 1 309 ? 4.254 -10.036 13.353 1.00 84.62 309 ARG A N 1
ATOM 2415 C CA . ARG A 1 309 ? 3.977 -10.207 11.922 1.00 84.62 309 ARG A CA 1
ATOM 2416 C C . ARG A 1 309 ? 2.681 -10.975 11.654 1.00 84.62 309 ARG A C 1
ATOM 2418 O O . ARG A 1 309 ? 2.396 -11.261 10.497 1.00 84.62 309 ARG A O 1
ATOM 2425 N N . GLY A 1 310 ? 1.919 -11.324 12.694 1.00 87.44 310 GLY A N 1
ATOM 2426 C CA . GLY A 1 310 ? 0.633 -12.010 12.594 1.00 87.44 310 GLY A CA 1
ATOM 2427 C C . GLY A 1 310 ? 0.720 -13.425 12.020 1.00 87.44 310 GLY A C 1
ATOM 2428 O O . GLY A 1 310 ? -0.273 -13.914 11.485 1.00 87.44 310 GLY A O 1
ATOM 2429 N N . ILE A 1 311 ? 1.898 -14.055 12.086 1.00 91.94 311 ILE A N 1
ATOM 2430 C CA . ILE A 1 311 ? 2.112 -15.459 11.711 1.00 91.94 311 ILE A CA 1
ATOM 2431 C C . ILE A 1 311 ? 1.596 -16.379 12.824 1.00 91.94 311 ILE A C 1
ATOM 2433 O O . ILE A 1 311 ? 0.963 -17.396 12.546 1.00 91.94 311 ILE A O 1
ATOM 2437 N N . ALA A 1 312 ? 1.836 -15.993 14.079 1.00 92.88 312 ALA A N 1
ATOM 2438 C CA . ALA A 1 312 ? 1.360 -16.682 15.272 1.00 92.88 312 ALA A CA 1
ATOM 2439 C C . ALA A 1 312 ? 0.436 -15.781 16.106 1.00 92.88 312 ALA A C 1
ATOM 2441 O O . ALA A 1 312 ? 0.458 -14.555 15.989 1.00 92.88 312 ALA A O 1
ATOM 2442 N N . ILE A 1 313 ? -0.373 -16.401 16.961 1.00 91.56 313 ILE A N 1
ATOM 2443 C CA . ILE A 1 313 ? -1.300 -15.737 17.880 1.00 91.56 313 ILE A CA 1
ATOM 2444 C C . ILE A 1 313 ? -0.811 -15.986 19.305 1.00 91.56 313 ILE A C 1
ATOM 2446 O O . ILE A 1 313 ? -0.679 -17.144 19.699 1.00 91.56 313 ILE A O 1
ATOM 2450 N N . ALA A 1 314 ? -0.576 -14.918 20.069 1.00 91.62 314 ALA A N 1
ATOM 2451 C CA . ALA A 1 314 ? -0.310 -15.019 21.504 1.00 91.62 314 ALA A CA 1
ATOM 2452 C C . ALA A 1 314 ? -1.557 -15.521 22.255 1.00 91.62 314 ALA A C 1
ATOM 2454 O O . ALA A 1 314 ? -2.682 -15.156 21.898 1.00 91.62 314 ALA A O 1
ATOM 2455 N N . LYS A 1 315 ? -1.357 -16.360 23.271 1.00 86.81 315 LYS A N 1
ATOM 2456 C CA . LYS A 1 315 ? -2.413 -16.957 24.098 1.00 86.81 315 LYS A CA 1
ATOM 2457 C C . LYS A 1 315 ? -2.348 -16.497 25.546 1.00 86.81 315 LYS A C 1
ATOM 2459 O O . LYS A 1 315 ? -1.246 -16.140 26.015 1.00 86.81 315 LYS A O 1
#

Sequence (315 aa):
MGSLPEIHDKIAQSKGSFKKVVENSQIAQEEGIRVAVNMVVSKMNLSNIKETARIVSSIGVKMFSATKAGCPGNCSDFSQFSLSKSEFRQYLRDLRESGEEFDLAIDALEGYPLCGIGDLDYHYSFIGRRCYAGVTTMTIASDGEVRPCSHLDESYGNLFMEDLKKIWVRMETWRNGAFLPVICKSCTLSQVCGGGCRMEAKMRNGDLSSADPYSSPEDAERSFSSLQKHREKMPSKKPIKDFEIKSYRYRREPFGITVLAGKSRAFLNDAGFELLKQLEVGIRYSPGDKRIQWGTIDSDSFVDGIVRRGIAIAK

Foldseek 3Di:
DFLDQVLVCVVVVHRCVVVVVLVVCLVCVVVVHQDADEAAAFPSRLVRLLSVLVSCLVSVHQAYEYEYDADAPPDPDPPRGDDDLVSVLSSLVSQLVSCVVRVHHYEHPAFFQLLLNFQCLSSVRRQQHEQCQLPPDWDQDPQQFIGSDPRDPDGQDGVVPDDPVNSSVSSLCVVPCVLAAPLLVPQPCCVRRVQGQLSCCCNVVNGSNGGRNSHDSVRRVVSVVSVVVVVVPPPPPDQQFKKAAADWDWDAHPQAIWIDGPPFIDGDHPLLVVQVVLGDHPDMDGLPRPSTDCDPHRSSVSVCVCVVRVRMPRD

Organism: NCBI:txid1798533

Secondary structure (DSSP, 8-state):
--SSHHHHHHHHT-TTHHHHHHHHHHHHHHTTPPP-EEEEE-TTTGGGHHHHHHHHHHTT--EEEEEEPPPPTT-S--TTTPPPHHHHHHHHHHHHHHHHHTT-EEE-SSPPPHHHH--TTTTGGGTT----BTTTB-EE-TTSBEESSTT-SS-S-BTTTS-HHHHHHHGGGGTTTTTS-HHHHT-TTHHHHTTS-HHHHHHHHSSTTSPPTT--GGGHHHHHHHHHHHHHHS--------EE----EEEEETTEEEEEETTEEEEE-HHHHHHHHTS-TT-EE-TT-TTS--TTS-HHHHHHHHHHTTSSEE-

Radius of gyration: 21.56 Å; chains: 1; bounding box: 50×51×52 Å